Protein AF-A0AAI9CGS8-F1 (afdb_monomer_lite)

Secondary structure (DSSP, 8-state):
--STT--SSSTTSPP-TT-TT---SHHHHHHHHHTTPPPHHHHHHHHHS-HHHHHHHHHTT-HHHHHHHHHHHTT-HHHHHHHHHHHHTT-HHHHHHHHHHHHHTGGGGHHHHHHHHHHHHHHT-THHHHHHGGGSSSPPPHHHHHHHHHHHHHHHHHHHHHHHHHHSS-----PPPP---GGG---

Sequence (187 aa):
MLFPGVPQNRDAMEPKDDDPFDGRSREEQRWLDEHGYPNTAQWASYSSAPDALLEQAANNGDKLARTILDSRRLPDRAALDQMMSSAVDGNYFALQLLATHFASTGRAGNINAYAVSRVLEMRADPSAALGREIMFSAPLTIEERMQGEAEALRLNATFNQLYQGRTGNPFVPDYRPFPVDNSQGWQ

Radius of gyration: 17.05 Å; chains: 1; bounding box: 40×40×51 Å

Foldseek 3Di:
DLDPPQDLFCPVPDQDPPFPVRQNDPLLRVLCSQQQNGGPSCCVDLLPDDLVSLVVCVVVPNPNSLLNSLLVVPPDVVSVVVLLLVVLVRNLVSLVSQLLVLQVVAPRSLLVSLLSLVLSCVAEEVCSVVCSQVSHPDGDDPVSNVSSPVSNVVSNVVSQVSSCVVPVDGRDRDYRDDPDPCVVDPD

Structure (mmCIF, N/CA/C/O backbone):
data_AF-A0AAI9CGS8-F1
#
_entry.id   AF-A0AAI9CGS8-F1
#
loop_
_atom_site.group_PDB
_atom_site.id
_atom_site.type_symbol
_atom_site.label_atom_id
_atom_site.label_alt_id
_atom_site.label_comp_id
_atom_site.label_asym_id
_atom_site.label_entity_id
_atom_site.label_seq_id
_atom_site.pdbx_PDB_ins_code
_atom_site.Cartn_x
_atom_site.Cartn_y
_atom_site.Cartn_z
_atom_site.occupancy
_atom_site.B_iso_or_equiv
_atom_site.auth_seq_id
_atom_site.auth_comp_id
_atom_site.auth_asym_id
_atom_site.auth_atom_id
_atom_site.pdbx_PDB_model_num
ATOM 1 N N . MET A 1 1 ? 7.900 -11.801 -21.098 1.00 59.69 1 MET A N 1
ATOM 2 C CA . MET A 1 1 ? 7.962 -10.864 -19.954 1.00 59.69 1 MET A CA 1
ATOM 3 C C . MET A 1 1 ? 7.909 -9.450 -20.504 1.00 59.69 1 MET A C 1
ATOM 5 O O . MET A 1 1 ? 8.625 -9.189 -21.461 1.00 59.69 1 MET A O 1
ATOM 9 N N . LEU A 1 2 ? 7.045 -8.587 -19.963 1.00 78.75 2 LEU A N 1
ATOM 10 C CA . LEU A 1 2 ? 6.822 -7.223 -20.478 1.00 78.75 2 LEU A CA 1
ATOM 11 C C . LEU A 1 2 ? 7.773 -6.171 -19.883 1.00 78.75 2 LEU A C 1
ATOM 13 O O . LEU A 1 2 ? 7.925 -5.101 -20.458 1.00 78.75 2 LEU A O 1
ATOM 17 N N . PHE A 1 3 ? 8.483 -6.525 -18.811 1.00 87.56 3 PHE A N 1
ATOM 18 C CA . PHE A 1 3 ? 9.604 -5.774 -18.246 1.00 87.56 3 PHE A CA 1
ATOM 19 C C . PHE A 1 3 ? 10.873 -6.646 -18.292 1.00 87.56 3 PHE A C 1
ATOM 21 O O . PHE A 1 3 ? 11.202 -7.318 -17.313 1.00 87.56 3 PHE A O 1
ATOM 28 N N . PRO A 1 4 ? 11.549 -6.753 -19.453 1.00 83.75 4 PRO A N 1
ATOM 29 C CA . PRO A 1 4 ? 12.706 -7.631 -19.604 1.00 83.75 4 PRO A CA 1
ATOM 30 C C . PRO A 1 4 ? 13.879 -7.145 -18.745 1.00 83.75 4 PRO A C 1
ATOM 32 O O . PRO A 1 4 ? 14.220 -5.967 -18.757 1.00 83.75 4 PRO A O 1
ATOM 35 N N . GLY A 1 5 ? 14.505 -8.066 -18.009 1.00 83.88 5 GLY A N 1
ATOM 36 C CA . GLY A 1 5 ? 15.667 -7.763 -17.166 1.00 83.88 5 GLY A CA 1
ATOM 37 C C . GLY A 1 5 ? 15.344 -7.096 -15.826 1.00 83.88 5 GLY A C 1
ATOM 38 O O . GLY A 1 5 ? 16.268 -6.863 -15.054 1.00 83.88 5 GLY A O 1
ATOM 39 N N . VAL A 1 6 ? 14.068 -6.830 -15.518 1.00 88.81 6 VAL A N 1
ATOM 40 C CA . VAL A 1 6 ? 13.651 -6.348 -14.194 1.00 88.81 6 VAL A CA 1
ATOM 41 C C . VAL A 1 6 ? 13.458 -7.548 -13.255 1.00 88.81 6 VAL A C 1
ATOM 43 O O . VAL A 1 6 ? 12.600 -8.397 -13.532 1.00 88.81 6 VAL A O 1
ATOM 46 N N . PRO A 1 7 ? 14.230 -7.648 -12.154 1.00 89.44 7 PRO A N 1
ATOM 47 C CA . PRO A 1 7 ? 14.071 -8.718 -11.175 1.00 89.44 7 PRO A CA 1
ATOM 48 C C . PRO A 1 7 ? 12.663 -8.729 -10.581 1.00 89.44 7 PRO A C 1
ATOM 50 O O . PRO A 1 7 ? 12.112 -7.676 -10.259 1.00 89.44 7 PRO A O 1
ATOM 53 N N . GLN A 1 8 ? 12.090 -9.921 -10.428 1.00 88.44 8 GLN A N 1
ATOM 54 C CA . GLN A 1 8 ? 10.726 -10.090 -9.917 1.00 88.44 8 GLN A CA 1
ATOM 55 C C . GLN A 1 8 ? 10.647 -10.029 -8.386 1.00 88.44 8 GLN A C 1
ATOM 57 O O . GLN A 1 8 ? 9.582 -9.742 -7.851 1.00 88.44 8 GLN A O 1
ATOM 62 N N . ASN A 1 9 ? 11.762 -10.292 -7.705 1.00 88.12 9 ASN A N 1
ATOM 63 C CA . ASN A 1 9 ? 11.892 -10.331 -6.253 1.00 88.12 9 ASN A CA 1
ATOM 64 C C . ASN A 1 9 ? 13.332 -9.961 -5.845 1.00 88.12 9 ASN A C 1
ATOM 66 O O . ASN A 1 9 ? 14.168 -9.638 -6.700 1.00 88.12 9 ASN A O 1
ATOM 70 N N . ARG A 1 10 ? 13.611 -9.993 -4.542 1.00 88.50 10 ARG A N 1
ATOM 71 C CA . ARG A 1 10 ? 14.889 -9.613 -3.928 1.00 88.50 10 ARG A CA 1
ATOM 72 C C . ARG A 1 10 ? 15.815 -10.799 -3.637 1.00 88.50 10 ARG A C 1
ATOM 74 O O . ARG A 1 10 ? 16.885 -10.584 -3.077 1.00 88.50 10 ARG A O 1
ATOM 81 N N . ASP A 1 11 ? 15.486 -12.023 -4.063 1.00 85.06 11 ASP A N 1
ATOM 82 C CA . ASP A 1 11 ? 16.264 -13.241 -3.745 1.00 85.06 11 ASP A CA 1
ATOM 83 C C . ASP A 1 11 ? 17.761 -13.109 -4.090 1.00 85.06 11 ASP A C 1
ATOM 85 O O . ASP A 1 11 ? 18.631 -13.529 -3.329 1.00 85.06 11 ASP A O 1
ATOM 89 N N . ALA A 1 12 ? 18.075 -12.486 -5.230 1.00 80.75 12 ALA A N 1
ATOM 90 C CA . ALA A 1 12 ? 19.446 -12.270 -5.703 1.00 80.75 12 ALA A CA 1
ATOM 91 C C . ALA A 1 12 ? 20.031 -10.892 -5.324 1.00 80.75 12 ALA A C 1
ATOM 93 O O . ALA A 1 12 ? 21.097 -10.518 -5.815 1.00 80.75 12 ALA A O 1
ATOM 94 N N . MET A 1 13 ? 19.333 -10.111 -4.496 1.00 79.50 13 MET A N 1
ATOM 95 C CA . MET A 1 13 ? 19.765 -8.790 -4.038 1.00 79.50 13 MET A CA 1
ATOM 96 C C . MET A 1 13 ? 20.335 -8.902 -2.631 1.00 79.50 13 MET A C 1
ATOM 98 O O . MET A 1 13 ? 19.733 -9.536 -1.775 1.00 79.50 13 MET A O 1
ATOM 102 N N . GLU A 1 14 ? 21.485 -8.292 -2.363 1.00 77.12 14 GLU A N 1
ATOM 103 C CA . GLU A 1 14 ? 21.915 -8.127 -0.971 1.00 77.12 14 GLU A CA 1
ATOM 104 C C . GLU A 1 14 ? 20.998 -7.126 -0.250 1.00 77.12 14 GLU A C 1
ATOM 106 O O . GLU A 1 14 ? 20.536 -6.178 -0.894 1.00 77.12 14 GLU A O 1
ATOM 111 N N . PRO A 1 15 ? 20.728 -7.299 1.058 1.00 71.00 15 PRO A N 1
ATOM 112 C CA . PRO A 1 15 ? 20.155 -6.246 1.890 1.00 71.00 15 PRO A CA 1
ATOM 113 C C . PRO A 1 15 ? 21.006 -4.983 1.770 1.00 71.00 15 PRO A C 1
ATOM 115 O O . PRO A 1 15 ? 22.222 -5.021 1.970 1.00 71.00 15 PRO A O 1
ATOM 118 N N . LYS A 1 16 ? 20.383 -3.878 1.369 1.00 64.56 16 LYS A N 1
ATOM 119 C CA . LYS A 1 16 ? 21.057 -2.603 1.120 1.00 64.56 16 LYS A CA 1
ATOM 120 C C . LYS A 1 16 ? 20.204 -1.444 1.607 1.00 64.56 16 LYS A C 1
ATOM 122 O O . LYS A 1 16 ? 18.979 -1.524 1.619 1.00 64.56 16 LYS A O 1
ATOM 127 N N . ASP A 1 17 ? 20.885 -0.342 1.899 1.00 56.94 17 ASP A N 1
ATOM 128 C CA . ASP A 1 17 ? 20.279 0.928 2.302 1.00 56.94 17 ASP A CA 1
ATOM 129 C C . ASP A 1 17 ? 19.541 1.654 1.154 1.00 56.94 17 ASP A C 1
ATOM 131 O O . ASP A 1 17 ? 18.887 2.663 1.397 1.00 56.94 17 ASP A O 1
ATOM 135 N N . ASP A 1 18 ? 19.648 1.185 -0.099 1.00 63.62 18 ASP A N 1
ATOM 136 C CA . ASP A 1 18 ? 19.012 1.795 -1.281 1.00 63.62 18 ASP A CA 1
ATOM 137 C C . ASP A 1 18 ? 17.692 1.121 -1.708 1.00 63.62 18 ASP A C 1
ATOM 139 O O . ASP A 1 18 ? 17.153 1.422 -2.782 1.00 63.62 18 ASP A O 1
ATOM 143 N N . ASP A 1 19 ? 17.146 0.229 -0.873 1.00 69.62 19 ASP A N 1
ATOM 144 C CA . ASP A 1 19 ? 15.781 -0.269 -1.040 1.00 69.62 19 ASP A CA 1
ATOM 145 C C . ASP A 1 19 ? 14.776 0.832 -0.656 1.00 69.62 19 ASP A C 1
ATOM 147 O O . ASP A 1 19 ? 14.784 1.284 0.493 1.00 69.62 19 ASP A O 1
ATOM 151 N N . PRO A 1 20 ? 13.873 1.253 -1.563 1.00 74.25 20 PRO A N 1
ATOM 152 C CA . PRO A 1 20 ? 12.897 2.304 -1.279 1.00 74.25 20 PRO A CA 1
ATOM 153 C C . PRO A 1 20 ? 11.941 1.979 -0.121 1.00 74.25 20 PRO A C 1
ATOM 155 O O . PRO A 1 20 ? 11.260 2.884 0.361 1.00 74.25 20 PRO A O 1
ATOM 158 N N . PHE A 1 21 ? 11.876 0.718 0.319 1.00 84.81 21 PHE A N 1
ATOM 159 C CA . PHE A 1 21 ? 11.009 0.259 1.404 1.00 84.81 21 PHE A CA 1
ATOM 160 C C . PHE A 1 21 ? 11.787 -0.372 2.572 1.00 84.81 21 PHE A C 1
ATOM 162 O O . PHE A 1 21 ? 11.197 -1.084 3.388 1.00 84.81 21 PHE A O 1
ATOM 169 N N . ASP A 1 22 ? 13.090 -0.078 2.691 1.00 77.62 22 ASP A N 1
ATOM 170 C CA . ASP A 1 22 ? 13.939 -0.414 3.847 1.00 77.62 22 ASP A CA 1
ATOM 171 C C . ASP A 1 22 ? 14.108 -1.930 4.116 1.00 77.62 22 ASP A C 1
ATOM 173 O O . ASP A 1 22 ? 14.097 -2.365 5.263 1.00 77.62 22 ASP A O 1
ATOM 177 N N . GLY A 1 23 ? 14.265 -2.777 3.092 1.00 79.38 23 GLY A N 1
ATOM 178 C CA . GLY A 1 23 ? 14.514 -4.222 3.258 1.00 79.38 23 GLY A CA 1
ATOM 179 C C . GLY A 1 23 ? 15.884 -4.557 3.880 1.00 79.38 23 GLY A C 1
ATOM 180 O O . GLY A 1 23 ? 16.790 -5.003 3.174 1.00 79.38 23 GLY A O 1
ATOM 181 N N . ARG A 1 24 ? 16.039 -4.343 5.195 1.00 82.00 24 ARG A N 1
ATOM 182 C CA . ARG A 1 24 ? 17.320 -4.386 5.938 1.00 82.00 24 ARG A CA 1
ATOM 183 C C . ARG A 1 24 ? 17.774 -5.782 6.369 1.00 82.00 24 ARG A C 1
ATOM 185 O O . ARG A 1 24 ? 18.912 -5.952 6.803 1.00 82.00 24 ARG A O 1
ATOM 192 N N . SER A 1 25 ? 16.916 -6.785 6.230 1.00 86.88 25 SER A N 1
ATOM 193 C CA . SER A 1 25 ? 17.202 -8.197 6.502 1.00 86.88 25 SER A CA 1
ATOM 194 C C . SER A 1 25 ? 16.607 -9.082 5.405 1.00 86.88 25 SER A C 1
ATOM 196 O O . SER A 1 25 ? 15.739 -8.645 4.648 1.00 86.88 25 SER A O 1
ATOM 198 N N . ARG A 1 26 ? 17.062 -10.336 5.293 1.00 87.56 26 ARG A N 1
ATOM 199 C CA . ARG A 1 26 ? 16.524 -11.279 4.292 1.00 87.56 26 ARG A CA 1
ATOM 200 C C . ARG A 1 26 ? 15.056 -11.598 4.565 1.00 87.56 26 ARG A C 1
ATOM 202 O O . ARG A 1 26 ? 14.268 -11.726 3.633 1.00 87.56 26 ARG A O 1
ATOM 209 N N . GLU A 1 27 ? 14.695 -11.682 5.837 1.00 89.62 27 GLU A N 1
ATOM 210 C CA . GLU A 1 27 ? 13.331 -11.884 6.304 1.00 89.62 27 GLU A CA 1
ATOM 211 C C . GLU A 1 27 ? 12.435 -10.703 5.907 1.00 89.62 27 GLU A C 1
ATOM 213 O O . GLU A 1 27 ? 11.348 -10.918 5.376 1.00 89.62 27 GLU A O 1
ATOM 218 N N . GLU A 1 28 ? 12.904 -9.462 6.075 1.00 90.12 28 GLU A N 1
ATOM 219 C CA . GLU A 1 28 ? 12.165 -8.275 5.627 1.00 90.12 28 GLU A CA 1
ATOM 220 C C . GLU A 1 28 ? 12.019 -8.202 4.115 1.00 90.12 28 GLU A C 1
ATOM 222 O O . GLU A 1 28 ? 10.939 -7.893 3.625 1.00 90.12 28 GLU A O 1
ATOM 227 N N . GLN A 1 29 ? 13.082 -8.488 3.363 1.00 90.81 29 GLN A N 1
ATOM 228 C CA . GLN A 1 29 ? 13.020 -8.497 1.901 1.00 90.81 29 GLN A CA 1
ATOM 229 C C . GLN A 1 29 ? 11.978 -9.494 1.393 1.00 90.81 29 GLN A C 1
ATOM 231 O O . GLN A 1 29 ? 11.177 -9.158 0.522 1.00 90.81 29 GLN A O 1
ATOM 236 N N . ARG A 1 30 ? 11.952 -10.695 1.982 1.00 92.25 30 ARG A N 1
ATOM 237 C CA . ARG A 1 30 ? 10.961 -11.717 1.658 1.00 92.25 30 ARG A CA 1
ATOM 238 C C . ARG A 1 30 ? 9.545 -11.257 1.997 1.00 92.25 30 ARG A C 1
ATOM 240 O O . ARG A 1 30 ? 8.655 -11.400 1.166 1.00 92.25 30 ARG A O 1
ATOM 247 N N . TRP A 1 31 ? 9.353 -10.673 3.176 1.00 94.38 31 TRP A N 1
ATOM 248 C CA . TRP A 1 31 ? 8.066 -10.121 3.595 1.00 94.38 31 TRP A CA 1
ATOM 249 C C . TRP A 1 31 ? 7.582 -9.017 2.634 1.00 94.38 31 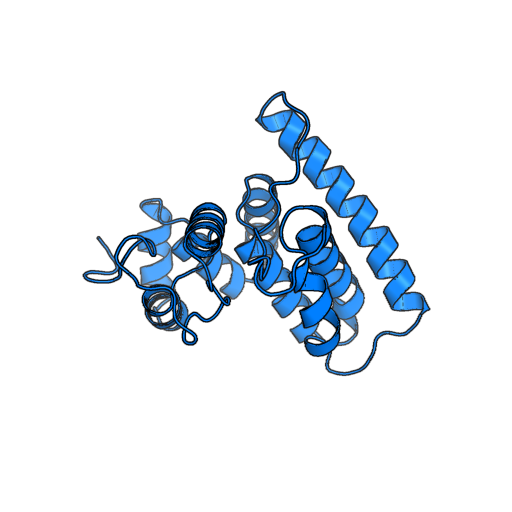TRP A C 1
ATOM 251 O O . TRP A 1 31 ? 6.433 -9.022 2.199 1.00 94.38 31 TRP A O 1
ATOM 261 N N . LEU A 1 32 ? 8.473 -8.105 2.225 1.00 94.44 32 LEU A N 1
ATOM 262 C CA . LEU A 1 32 ? 8.175 -7.049 1.249 1.00 94.44 32 LEU A CA 1
ATOM 263 C C . LEU A 1 32 ? 7.730 -7.636 -0.100 1.00 94.44 32 LEU A C 1
ATOM 265 O O . LEU A 1 32 ? 6.720 -7.199 -0.657 1.00 94.44 32 LEU A O 1
ATOM 269 N N . ASP A 1 33 ? 8.452 -8.640 -0.602 1.00 94.56 33 ASP A N 1
ATOM 270 C CA . ASP A 1 33 ? 8.118 -9.324 -1.854 1.00 94.56 33 ASP A CA 1
ATOM 271 C C . ASP A 1 33 ? 6.764 -10.058 -1.762 1.00 94.56 33 ASP A C 1
ATOM 273 O O . ASP A 1 33 ? 5.938 -9.955 -2.673 1.00 94.56 33 ASP A O 1
ATOM 277 N N . GLU A 1 34 ? 6.498 -10.758 -0.653 1.00 95.25 34 GLU A N 1
ATOM 278 C CA . GLU A 1 34 ? 5.240 -11.480 -0.400 1.00 95.25 34 GLU A CA 1
ATOM 279 C C . GLU A 1 34 ? 4.028 -10.532 -0.308 1.00 95.25 34 GLU A C 1
ATOM 281 O O . GLU A 1 34 ? 2.921 -10.897 -0.718 1.00 95.25 34 GLU A O 1
ATOM 286 N N . HIS A 1 35 ? 4.246 -9.287 0.128 1.00 96.50 35 HIS A N 1
ATOM 287 C CA . HIS A 1 35 ? 3.204 -8.271 0.302 1.00 96.50 35 HIS A CA 1
ATOM 288 C C . HIS A 1 35 ? 3.144 -7.195 -0.789 1.00 96.50 35 HIS A C 1
ATOM 290 O O . HIS A 1 35 ? 2.467 -6.171 -0.634 1.00 96.50 35 HIS A O 1
ATOM 296 N N . GLY A 1 36 ? 3.788 -7.456 -1.930 1.00 95.38 36 GLY A N 1
ATOM 297 C CA . GLY A 1 36 ? 3.616 -6.685 -3.163 1.00 95.38 36 GLY A CA 1
ATOM 298 C C . GLY A 1 36 ? 4.440 -5.401 -3.252 1.00 95.38 36 GLY A C 1
ATOM 299 O O . GLY A 1 36 ? 4.213 -4.608 -4.169 1.00 95.38 36 GLY A O 1
ATOM 300 N N . TYR A 1 37 ? 5.392 -5.185 -2.342 1.00 95.50 37 TYR A N 1
ATOM 301 C CA . TYR A 1 37 ? 6.274 -4.023 -2.384 1.00 95.50 37 TYR A CA 1
ATOM 302 C C . TYR A 1 37 ? 7.319 -4.183 -3.494 1.00 95.50 37 TYR A C 1
ATOM 304 O O . TYR A 1 37 ? 8.067 -5.165 -3.502 1.00 95.50 37 TYR A O 1
ATOM 312 N N . PRO A 1 38 ? 7.447 -3.214 -4.415 1.00 94.81 38 PRO A N 1
ATOM 313 C CA . PRO A 1 38 ? 8.422 -3.314 -5.488 1.00 94.81 38 PRO A CA 1
ATOM 314 C C . PRO A 1 38 ? 9.850 -3.203 -4.954 1.00 94.81 38 PRO A C 1
ATOM 316 O O . PRO A 1 38 ? 10.121 -2.410 -4.055 1.00 94.81 38 PRO A O 1
ATOM 319 N N . ASN A 1 39 ? 10.788 -3.947 -5.537 1.00 92.12 39 ASN A N 1
ATOM 320 C CA . ASN A 1 39 ? 12.220 -3.675 -5.374 1.00 92.12 39 ASN A CA 1
ATOM 321 C C . ASN A 1 39 ? 12.634 -2.394 -6.118 1.00 92.12 39 ASN A C 1
ATOM 323 O O . ASN A 1 39 ? 11.868 -1.850 -6.915 1.00 92.12 39 ASN A O 1
ATOM 327 N N . THR A 1 40 ? 13.857 -1.906 -5.898 1.00 89.38 40 THR A N 1
ATOM 328 C CA . THR A 1 40 ? 14.348 -0.647 -6.491 1.00 89.38 40 THR A CA 1
ATOM 329 C C . THR A 1 40 ? 14.219 -0.613 -8.020 1.00 89.38 40 THR A C 1
ATOM 331 O O . THR A 1 40 ? 13.777 0.388 -8.588 1.00 89.38 40 THR A O 1
ATOM 334 N N . ALA A 1 41 ? 14.546 -1.715 -8.705 1.00 90.44 41 ALA A N 1
ATOM 335 C CA . ALA A 1 41 ? 14.467 -1.799 -10.164 1.00 90.44 41 ALA A CA 1
ATOM 336 C C . ALA A 1 41 ? 13.015 -1.823 -10.666 1.00 90.44 41 ALA A C 1
ATOM 338 O O . ALA A 1 41 ? 12.688 -1.159 -11.655 1.00 90.44 41 ALA A O 1
ATOM 339 N N . GLN A 1 42 ? 12.138 -2.555 -9.975 1.00 94.00 42 GLN A N 1
ATOM 340 C CA . GLN A 1 42 ? 10.701 -2.564 -10.234 1.00 94.00 42 GLN A CA 1
ATOM 341 C C . GLN A 1 42 ? 10.098 -1.178 -10.021 1.00 94.00 42 GLN A C 1
ATOM 343 O O . GLN A 1 42 ? 9.416 -0.674 -10.907 1.00 94.00 42 GLN A O 1
ATOM 348 N N . TRP A 1 43 ? 10.397 -0.525 -8.898 1.00 93.44 43 TRP A N 1
ATOM 349 C CA . TRP A 1 43 ? 9.887 0.807 -8.594 1.00 93.44 43 TRP A CA 1
ATOM 350 C C . TRP A 1 43 ? 10.289 1.815 -9.672 1.00 93.44 43 TRP A C 1
ATOM 352 O O . TRP A 1 43 ? 9.428 2.490 -10.230 1.00 93.44 43 TRP A O 1
ATOM 362 N N . ALA A 1 44 ? 11.569 1.859 -10.052 1.00 91.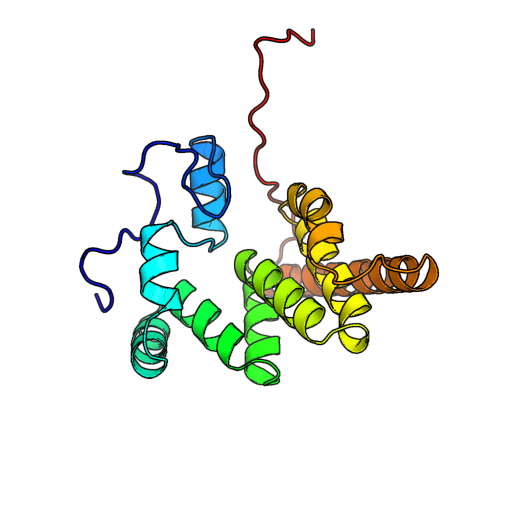62 44 ALA A N 1
ATOM 363 C CA . ALA A 1 44 ? 12.043 2.756 -11.106 1.00 91.62 44 ALA A CA 1
ATOM 364 C C . ALA A 1 44 ? 11.377 2.477 -12.469 1.00 91.62 44 ALA A C 1
ATOM 366 O O . ALA A 1 44 ? 10.946 3.403 -13.165 1.00 91.62 44 ALA A O 1
ATOM 367 N N . SER A 1 45 ? 11.265 1.200 -12.845 1.00 94.19 45 SER A N 1
ATOM 368 C CA . SER A 1 45 ? 10.759 0.800 -14.164 1.00 94.19 45 SER A CA 1
ATOM 369 C C . SER A 1 45 ? 9.246 0.973 -14.281 1.00 94.19 45 SER A C 1
ATOM 371 O O . SER A 1 45 ? 8.756 1.518 -15.266 1.00 94.19 45 SER A O 1
ATOM 373 N N . TYR A 1 46 ? 8.489 0.534 -13.277 1.00 95.88 46 TYR A N 1
ATOM 374 C CA . TYR A 1 46 ? 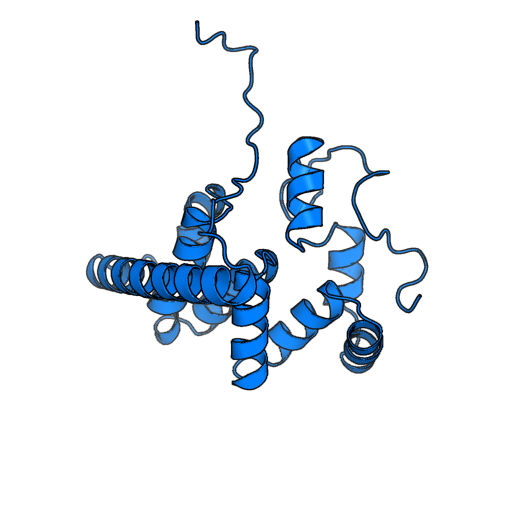7.031 0.524 -13.332 1.00 95.88 46 TYR A CA 1
ATOM 375 C C . TYR A 1 46 ? 6.462 1.925 -13.087 1.00 95.88 46 TYR A C 1
ATOM 377 O O . TYR A 1 46 ? 5.520 2.326 -13.770 1.00 95.88 46 TYR A O 1
ATOM 385 N N . SER A 1 47 ? 7.065 2.714 -12.190 1.00 92.62 47 SER A N 1
ATOM 386 C CA . SER A 1 47 ? 6.607 4.082 -11.909 1.00 92.62 47 SER A CA 1
ATOM 387 C C . SER A 1 47 ? 6.785 5.037 -13.086 1.00 92.62 47 SER A C 1
ATOM 389 O O . SER A 1 47 ? 6.053 6.020 -13.167 1.00 92.62 47 SER A O 1
ATOM 391 N N . SER A 1 48 ? 7.687 4.736 -14.026 1.00 94.00 48 SER A N 1
ATOM 392 C CA . SER A 1 48 ? 7.898 5.515 -15.256 1.00 94.00 48 SER A CA 1
ATOM 393 C C . SER A 1 48 ? 7.264 4.892 -16.509 1.00 94.00 48 SER A C 1
ATOM 395 O O . SER A 1 48 ? 7.192 5.546 -17.550 1.00 94.00 48 SER A O 1
ATOM 397 N N . ALA A 1 49 ? 6.766 3.654 -16.426 1.00 96.56 49 ALA A N 1
ATOM 398 C CA . ALA A 1 49 ? 6.164 2.953 -17.556 1.00 96.56 49 ALA A CA 1
ATOM 399 C C . ALA A 1 49 ? 4.870 3.634 -18.045 1.00 96.56 49 ALA A C 1
ATOM 401 O O . ALA A 1 49 ? 4.102 4.125 -17.215 1.00 96.56 49 ALA A O 1
ATOM 402 N N . PRO A 1 50 ? 4.560 3.613 -19.357 1.00 97.25 50 PRO A N 1
ATOM 403 C CA . PRO A 1 50 ? 3.257 4.038 -19.872 1.00 97.25 50 PRO A CA 1
ATOM 404 C C . PRO A 1 50 ? 2.110 3.147 -19.373 1.00 97.25 50 PRO A C 1
ATOM 406 O O . PRO A 1 50 ? 2.276 1.932 -19.255 1.00 97.25 50 PRO A O 1
ATOM 409 N N . ASP A 1 51 ? 0.920 3.721 -19.180 1.00 98.00 51 ASP A N 1
ATOM 410 C CA . ASP A 1 51 ? -0.261 2.986 -18.694 1.00 98.00 51 ASP A CA 1
ATOM 411 C C . ASP A 1 51 ? -0.623 1.780 -19.569 1.00 98.00 51 ASP A C 1
ATOM 413 O O . ASP A 1 51 ? -0.958 0.726 -19.041 1.00 98.00 51 ASP A O 1
ATOM 417 N N . ALA A 1 52 ? -0.485 1.889 -20.896 1.00 97.31 52 ALA A N 1
ATOM 418 C CA . ALA A 1 52 ? -0.749 0.778 -21.814 1.00 97.31 52 ALA A CA 1
ATOM 419 C C . ALA A 1 52 ? 0.176 -0.431 -21.565 1.00 97.31 52 ALA A C 1
ATOM 421 O O . ALA A 1 52 ? -0.255 -1.578 -21.683 1.00 97.31 52 ALA A O 1
ATOM 422 N N . LEU A 1 53 ? 1.438 -0.186 -21.189 1.00 97.31 53 LEU A N 1
ATOM 423 C CA . LEU A 1 53 ? 2.385 -1.252 -20.859 1.00 97.31 53 LEU A CA 1
ATOM 424 C C . LEU A 1 53 ? 2.034 -1.898 -19.513 1.00 97.31 53 LEU A C 1
ATOM 426 O O . LEU A 1 53 ? 2.039 -3.125 -19.404 1.00 97.31 53 LEU A O 1
ATOM 430 N N . LEU A 1 54 ? 1.683 -1.083 -18.511 1.00 97.81 54 LEU A N 1
ATOM 431 C CA . LEU A 1 54 ? 1.210 -1.578 -17.216 1.00 97.81 54 LEU A CA 1
ATOM 432 C C . LEU A 1 54 ? -0.072 -2.398 -17.369 1.00 97.81 54 LEU A C 1
ATOM 434 O O . LEU A 1 54 ? -0.191 -3.462 -16.773 1.00 97.81 54 LEU A O 1
ATOM 438 N N . GLU A 1 55 ? -1.006 -1.955 -18.206 1.00 97.81 55 GLU A N 1
ATOM 439 C CA . GLU A 1 55 ? -2.248 -2.671 -18.481 1.00 97.81 55 GLU A CA 1
ATOM 440 C C . GLU A 1 55 ? -1.987 -4.017 -19.158 1.00 97.81 55 GLU A C 1
ATOM 442 O O . GLU A 1 55 ? -2.534 -5.036 -18.735 1.00 97.81 55 GLU A O 1
ATOM 447 N N . GLN A 1 56 ? -1.094 -4.059 -20.150 1.00 97.31 56 GLN A N 1
ATOM 448 C CA . GLN A 1 56 ? -0.703 -5.311 -20.789 1.00 97.31 56 GLN A CA 1
ATOM 449 C C . GLN A 1 56 ? -0.036 -6.277 -19.794 1.00 97.31 56 GLN A C 1
ATOM 451 O O . GLN A 1 56 ? -0.313 -7.477 -19.823 1.00 97.31 56 GLN A O 1
ATOM 456 N N . ALA A 1 57 ? 0.826 -5.779 -18.903 1.00 96.38 57 ALA A N 1
ATOM 457 C CA . ALA A 1 57 ? 1.465 -6.590 -17.865 1.00 96.38 57 ALA A CA 1
ATOM 458 C C . ALA A 1 57 ? 0.443 -7.108 -16.849 1.00 96.38 57 ALA A C 1
ATOM 460 O O . ALA A 1 57 ? 0.388 -8.308 -16.574 1.00 96.38 57 ALA A O 1
ATOM 461 N N . ALA A 1 58 ? -0.437 -6.230 -16.380 1.00 96.81 58 ALA A N 1
ATOM 462 C CA . ALA A 1 58 ? -1.489 -6.555 -15.435 1.00 96.81 58 ALA A CA 1
ATOM 463 C C . ALA A 1 58 ? -2.481 -7.590 -15.990 1.00 96.81 58 ALA A C 1
ATOM 465 O O . ALA A 1 58 ? -2.913 -8.484 -15.266 1.00 96.81 58 ALA A O 1
ATOM 466 N N . ASN A 1 59 ? -2.818 -7.516 -17.281 1.00 96.19 59 ASN A N 1
ATOM 467 C CA . ASN A 1 59 ? -3.674 -8.501 -17.952 1.00 96.19 59 ASN A CA 1
ATOM 468 C C . ASN A 1 59 ? -2.995 -9.874 -18.114 1.00 96.19 59 ASN A C 1
ATOM 470 O O . ASN A 1 59 ? -3.685 -10.877 -18.266 1.00 96.19 59 ASN A O 1
ATOM 474 N N . ASN A 1 60 ? -1.662 -9.934 -18.030 1.00 94.75 60 ASN A N 1
ATOM 475 C CA . ASN A 1 60 ? -0.884 -11.177 -18.002 1.00 94.75 60 ASN A CA 1
ATOM 476 C C . ASN A 1 60 ? -0.589 -11.678 -16.573 1.00 94.75 60 ASN A C 1
ATOM 478 O O . ASN A 1 60 ? 0.218 -12.590 -16.401 1.00 94.75 60 ASN A O 1
ATOM 482 N N . GLY A 1 61 ? -1.230 -11.100 -15.551 1.00 93.75 61 GLY A N 1
ATOM 483 C CA . GLY A 1 61 ? -1.116 -11.541 -14.159 1.00 93.75 61 GLY A CA 1
ATOM 484 C C . GLY A 1 61 ? -0.054 -10.820 -13.324 1.00 93.75 61 GLY A C 1
ATOM 485 O O . GLY A 1 61 ? 0.158 -11.203 -12.174 1.00 93.75 61 GLY A O 1
ATOM 486 N N . ASP A 1 62 ? 0.590 -9.773 -13.848 1.00 95.44 62 ASP A N 1
ATOM 487 C CA . ASP A 1 62 ? 1.517 -8.949 -13.065 1.00 95.44 62 ASP A CA 1
ATOM 488 C C . ASP A 1 62 ? 0.746 -8.082 -12.049 1.00 95.44 62 ASP A C 1
ATOM 490 O O . ASP A 1 62 ? 0.134 -7.060 -12.383 1.00 95.44 62 ASP A O 1
ATOM 494 N N . LYS A 1 63 ? 0.757 -8.516 -10.784 1.00 95.25 63 LYS A N 1
ATOM 495 C CA . LYS A 1 63 ? 0.043 -7.852 -9.683 1.00 95.25 63 LYS A CA 1
ATOM 496 C C . LYS A 1 63 ? 0.616 -6.472 -9.352 1.00 95.25 63 LYS A C 1
ATOM 498 O O . LYS A 1 63 ? -0.147 -5.578 -8.979 1.00 95.25 63 LYS A O 1
ATOM 503 N N . LEU A 1 64 ? 1.926 -6.276 -9.501 1.00 96.50 64 LEU A N 1
ATOM 504 C CA . LEU A 1 64 ? 2.554 -4.981 -9.251 1.00 96.50 64 LEU A CA 1
ATOM 505 C C . LEU A 1 64 ? 2.135 -3.975 -10.328 1.00 96.50 64 LEU A C 1
ATOM 507 O O . LEU A 1 64 ? 1.728 -2.860 -10.001 1.00 96.50 64 LEU A O 1
ATOM 511 N N . ALA A 1 65 ? 2.151 -4.389 -11.600 1.00 97.38 65 ALA A N 1
ATOM 512 C CA . ALA A 1 65 ? 1.663 -3.558 -12.698 1.00 97.38 65 ALA A CA 1
ATOM 513 C C . ALA A 1 65 ? 0.196 -3.159 -12.497 1.00 97.38 65 ALA A C 1
ATOM 515 O O . ALA A 1 65 ? -0.144 -1.990 -12.677 1.00 97.38 65 ALA A O 1
ATOM 516 N N . ARG A 1 66 ? -0.655 -4.105 -12.061 1.00 97.88 66 ARG A N 1
ATOM 517 C CA . ARG A 1 66 ? -2.052 -3.819 -11.699 1.00 97.88 66 ARG A CA 1
ATOM 518 C C . ARG A 1 66 ? -2.135 -2.760 -10.601 1.00 97.88 66 ARG A C 1
ATOM 520 O O . ARG A 1 66 ? -2.841 -1.777 -10.773 1.00 97.88 66 ARG A O 1
ATOM 527 N N . THR A 1 67 ? -1.379 -2.931 -9.519 1.00 98.31 67 THR A N 1
ATOM 528 C CA . THR A 1 67 ? -1.407 -2.034 -8.351 1.00 98.31 67 THR A CA 1
ATOM 529 C C . THR A 1 67 ? -0.990 -0.606 -8.710 1.00 98.31 67 THR A C 1
ATOM 531 O O . THR A 1 67 ? -1.659 0.351 -8.324 1.00 98.31 67 THR A O 1
ATOM 534 N N . ILE A 1 68 ? 0.083 -0.448 -9.492 1.00 97.94 68 ILE A N 1
ATOM 535 C CA . ILE A 1 68 ? 0.559 0.870 -9.934 1.00 97.94 68 ILE A CA 1
ATOM 536 C C . ILE A 1 68 ? -0.442 1.505 -10.904 1.00 97.94 68 ILE A C 1
ATOM 538 O O . ILE A 1 68 ? -0.764 2.685 -10.755 1.00 97.94 68 ILE A O 1
ATOM 542 N N . LEU A 1 69 ? -0.985 0.737 -11.853 1.00 98.19 69 LEU A N 1
ATOM 543 C CA . LEU A 1 69 ? -2.005 1.223 -12.783 1.00 98.19 69 LEU A CA 1
ATOM 544 C C . LEU A 1 69 ? -3.266 1.697 -12.049 1.00 98.19 69 LEU A C 1
ATOM 546 O O . LEU A 1 69 ? -3.760 2.786 -12.330 1.00 98.19 69 LEU A O 1
ATOM 550 N N . ASP A 1 70 ? -3.761 0.914 -11.091 1.00 98.50 70 ASP A N 1
ATOM 551 C CA . ASP A 1 70 ? -4.945 1.272 -10.310 1.00 98.50 70 ASP A CA 1
ATOM 552 C C . ASP A 1 70 ? -4.675 2.521 -9.453 1.00 98.50 70 ASP A C 1
ATOM 554 O O . ASP A 1 70 ? -5.505 3.428 -9.429 1.00 98.50 70 ASP A O 1
ATOM 558 N N . SER A 1 71 ? -3.477 2.667 -8.868 1.00 98.31 71 SER A N 1
ATOM 559 C CA . SER A 1 71 ? -3.123 3.889 -8.127 1.00 98.31 71 SER A CA 1
ATOM 560 C C . SER A 1 71 ? -3.132 5.154 -8.994 1.00 98.31 71 SER A C 1
ATOM 562 O O . SER A 1 71 ? -3.516 6.223 -8.520 1.00 98.31 71 SER A O 1
ATOM 564 N N . ARG A 1 72 ? -2.765 5.042 -10.280 1.00 97.38 72 ARG A N 1
ATOM 565 C CA . ARG A 1 72 ? -2.792 6.162 -11.239 1.00 97.38 72 ARG A CA 1
ATOM 566 C C . ARG A 1 72 ? -4.208 6.525 -11.674 1.00 97.38 72 ARG A C 1
ATOM 568 O O . ARG A 1 72 ? -4.444 7.653 -12.092 1.00 97.38 72 ARG A O 1
ATOM 575 N N . ARG A 1 73 ? -5.139 5.573 -11.585 1.00 98.06 73 ARG A N 1
ATOM 576 C CA . ARG A 1 73 ? -6.552 5.756 -11.938 1.00 98.06 73 ARG A CA 1
ATOM 577 C C . ARG A 1 73 ? -7.369 6.384 -10.808 1.00 98.06 73 ARG A C 1
ATOM 579 O O . ARG A 1 73 ? -8.505 6.787 -11.047 1.00 98.06 73 ARG A O 1
ATOM 586 N N . LEU A 1 74 ? -6.824 6.499 -9.596 1.00 97.69 74 LEU A N 1
ATOM 587 C CA . LEU A 1 74 ? -7.518 7.147 -8.482 1.00 97.69 74 LEU A CA 1
ATOM 588 C C . LEU A 1 74 ? -7.902 8.603 -8.833 1.00 97.69 74 LEU A C 1
ATOM 590 O O . LEU A 1 74 ? -7.099 9.319 -9.437 1.00 97.69 74 LEU A O 1
ATOM 594 N N . PRO A 1 75 ? -9.114 9.067 -8.460 1.00 96.50 75 PRO A N 1
ATOM 595 C CA . PRO A 1 75 ? -10.050 8.457 -7.508 1.00 96.50 75 PRO A CA 1
ATOM 596 C C . PRO A 1 75 ? -11.134 7.569 -8.155 1.00 96.50 75 PRO A C 1
ATOM 598 O O . PRO A 1 75 ? -12.235 7.468 -7.612 1.00 96.50 75 PRO A O 1
ATOM 601 N N . ASP A 1 76 ? -10.873 6.950 -9.313 1.00 98.00 76 ASP A N 1
ATOM 602 C CA . ASP A 1 76 ? -11.814 5.999 -9.913 1.00 98.00 76 ASP A CA 1
ATOM 603 C C . ASP A 1 76 ? -12.251 4.923 -8.904 1.00 98.00 76 ASP A C 1
ATOM 605 O O . ASP A 1 76 ? -11.434 4.308 -8.211 1.00 98.00 76 ASP A O 1
ATOM 609 N N . ARG A 1 77 ? -13.567 4.699 -8.818 1.00 96.81 77 ARG A N 1
ATOM 610 C CA . ARG A 1 77 ? -14.147 3.814 -7.805 1.00 96.81 77 ARG A CA 1
ATOM 611 C C . ARG A 1 77 ? -13.746 2.359 -8.019 1.00 96.81 77 ARG A C 1
ATOM 613 O O . ARG A 1 77 ? -13.489 1.667 -7.041 1.00 96.81 77 ARG A O 1
ATOM 620 N N . ALA A 1 78 ? -13.680 1.900 -9.269 1.00 97.88 78 ALA A N 1
ATOM 621 C CA . ALA A 1 78 ? -13.298 0.522 -9.548 1.00 97.88 78 ALA A CA 1
ATOM 622 C C . ALA A 1 78 ? -11.825 0.283 -9.188 1.00 97.88 78 ALA A C 1
ATOM 624 O O . ALA A 1 78 ? -11.509 -0.745 -8.593 1.00 97.88 78 ALA A O 1
ATOM 625 N N . ALA A 1 79 ? -10.945 1.249 -9.467 1.00 98.25 79 ALA A N 1
ATOM 626 C CA . ALA A 1 79 ? -9.548 1.198 -9.038 1.00 98.25 79 ALA A CA 1
ATOM 627 C C . ALA A 1 79 ? -9.409 1.167 -7.504 1.00 98.25 79 ALA A C 1
ATOM 629 O O . ALA A 1 79 ? -8.689 0.324 -6.968 1.00 98.25 79 ALA A O 1
ATOM 630 N N . LEU A 1 80 ? -10.144 2.025 -6.788 1.00 98.12 80 LEU A N 1
ATOM 631 C CA . LEU A 1 80 ? -10.170 2.030 -5.321 1.00 98.12 80 LEU A CA 1
ATOM 632 C C . LEU A 1 80 ? -10.632 0.679 -4.750 1.00 98.12 80 LEU A C 1
ATOM 634 O O . LEU A 1 80 ? -9.958 0.113 -3.886 1.00 98.12 80 LEU A O 1
ATOM 638 N N . ASP A 1 81 ? -11.755 0.152 -5.246 1.00 97.88 81 ASP A N 1
ATOM 639 C CA . ASP A 1 81 ? -12.323 -1.125 -4.803 1.00 97.88 81 ASP A CA 1
ATOM 640 C C . ASP A 1 81 ? -11.348 -2.287 -5.079 1.00 97.88 81 ASP A C 1
ATOM 642 O O . ASP A 1 81 ? -11.158 -3.161 -4.229 1.00 97.88 81 ASP A O 1
ATOM 646 N N . GLN A 1 82 ? -10.665 -2.269 -6.228 1.00 97.56 82 GLN A N 1
ATOM 647 C CA . GLN A 1 82 ? -9.663 -3.269 -6.597 1.00 97.56 82 GLN A CA 1
ATOM 648 C C . GLN A 1 82 ? -8.434 -3.220 -5.677 1.00 97.56 82 GLN A C 1
ATOM 650 O O . GLN A 1 82 ? -7.989 -4.267 -5.196 1.00 97.56 82 GLN A O 1
ATOM 655 N N . MET A 1 83 ? -7.907 -2.027 -5.383 1.00 98.44 83 MET A N 1
ATOM 656 C CA . MET A 1 83 ? -6.771 -1.857 -4.472 1.00 98.44 83 MET A CA 1
ATOM 657 C C . MET A 1 83 ? -7.117 -2.333 -3.057 1.00 98.44 83 MET A C 1
ATOM 659 O O . MET A 1 83 ? -6.376 -3.143 -2.495 1.00 98.44 83 MET A O 1
ATOM 663 N N . MET A 1 84 ? -8.274 -1.926 -2.518 1.00 97.88 84 MET A N 1
ATOM 664 C CA . MET A 1 84 ? -8.771 -2.394 -1.215 1.00 97.88 84 MET A CA 1
ATOM 665 C C . MET A 1 84 ? -8.966 -3.914 -1.197 1.00 97.88 84 MET A C 1
ATOM 667 O O . MET A 1 84 ? -8.544 -4.585 -0.258 1.00 97.88 84 MET A O 1
ATOM 671 N N . SER A 1 85 ? -9.550 -4.482 -2.257 1.00 97.62 85 SER A N 1
ATOM 672 C CA . SER A 1 85 ? -9.722 -5.929 -2.392 1.00 97.62 85 SER A CA 1
ATOM 673 C C . SER A 1 85 ? -8.385 -6.672 -2.414 1.00 97.62 85 SER A C 1
ATOM 675 O O . SER A 1 85 ? -8.275 -7.717 -1.780 1.00 97.62 85 SER A O 1
ATOM 677 N N . SER A 1 86 ? -7.371 -6.143 -3.103 1.00 97.25 86 SER A N 1
ATOM 678 C CA . SER A 1 86 ? -6.036 -6.752 -3.133 1.00 97.25 86 SER A CA 1
ATOM 679 C C . SER A 1 86 ? -5.328 -6.670 -1.778 1.00 97.25 86 SER A C 1
ATOM 681 O O . SER A 1 86 ? -4.613 -7.594 -1.398 1.00 97.25 86 SER A O 1
ATOM 683 N N . ALA A 1 87 ? -5.567 -5.600 -1.016 1.00 97.38 87 ALA A N 1
ATOM 684 C CA . ALA A 1 87 ? -5.026 -5.435 0.326 1.00 97.38 87 ALA A CA 1
ATOM 685 C C . ALA A 1 87 ? -5.633 -6.420 1.336 1.00 97.38 87 ALA A C 1
ATOM 687 O O . ALA A 1 87 ? -4.932 -6.880 2.237 1.00 97.38 87 ALA A O 1
ATOM 688 N N . VAL A 1 88 ? -6.908 -6.795 1.167 1.00 97.44 88 VAL A N 1
ATOM 689 C CA . VAL A 1 88 ? -7.511 -7.912 1.918 1.00 97.44 88 VAL A CA 1
ATOM 690 C C . VAL A 1 88 ? -6.729 -9.206 1.680 1.00 97.44 88 VAL A C 1
ATOM 692 O O . VAL A 1 88 ? -6.520 -9.959 2.627 1.00 97.44 88 VAL A O 1
ATOM 695 N N . ASP A 1 89 ? -6.242 -9.428 0.457 1.00 94.69 89 ASP A N 1
ATOM 696 C CA . ASP A 1 89 ? -5.464 -10.615 0.073 1.00 94.69 89 ASP A CA 1
ATOM 697 C C . ASP A 1 89 ? -3.955 -10.491 0.377 1.00 94.69 89 ASP A C 1
ATOM 699 O O . ASP A 1 89 ? -3.178 -11.358 -0.020 1.00 94.69 89 ASP A O 1
ATOM 703 N N . GLY A 1 90 ? -3.527 -9.431 1.074 1.00 95.62 90 GLY A N 1
ATOM 704 C CA . GLY A 1 90 ? -2.143 -9.252 1.527 1.00 95.62 90 GLY A CA 1
ATOM 705 C C . GLY A 1 90 ? -1.269 -8.338 0.665 1.00 95.62 90 GLY A C 1
ATOM 706 O O . GLY A 1 90 ? -0.078 -8.236 0.937 1.00 95.62 90 GLY A O 1
ATOM 707 N N . ASN A 1 91 ? -1.812 -7.649 -0.346 1.00 97.25 91 ASN A N 1
ATOM 708 C CA . ASN A 1 91 ? -1.076 -6.616 -1.089 1.00 97.25 91 ASN A CA 1
ATOM 709 C C . ASN A 1 91 ? -1.036 -5.300 -0.296 1.00 97.25 91 ASN A C 1
ATOM 711 O O . ASN A 1 91 ? -1.832 -4.384 -0.521 1.00 97.25 91 ASN A O 1
ATOM 715 N N . TYR A 1 92 ? -0.134 -5.212 0.673 1.00 97.06 92 TYR A N 1
ATOM 716 C CA . TYR A 1 92 ? -0.047 -4.071 1.585 1.00 97.06 92 TYR A CA 1
ATOM 717 C C . TYR A 1 92 ? 0.586 -2.832 0.956 1.00 97.06 92 TYR A C 1
ATOM 719 O O . TYR A 1 92 ? 0.269 -1.710 1.363 1.00 97.06 92 TYR A O 1
ATOM 727 N N . PHE A 1 93 ? 1.347 -3.006 -0.125 1.00 97.19 93 PHE A N 1
ATOM 728 C CA . PHE A 1 93 ? 1.789 -1.892 -0.956 1.00 97.19 93 PHE A CA 1
ATOM 729 C C . PHE A 1 93 ? 0.610 -1.069 -1.515 1.00 97.19 93 PHE A C 1
ATOM 731 O O . PHE A 1 93 ? 0.677 0.160 -1.580 1.00 97.19 93 PHE A O 1
ATOM 738 N N . ALA A 1 94 ? -0.528 -1.708 -1.820 1.00 98.25 94 ALA A N 1
ATOM 739 C CA . ALA A 1 94 ? -1.741 -0.994 -2.223 1.00 98.25 94 ALA A CA 1
ATOM 740 C C . ALA A 1 94 ? -2.280 -0.066 -1.116 1.00 98.25 94 ALA A C 1
ATOM 742 O O . ALA A 1 94 ? -2.712 1.048 -1.417 1.00 98.25 94 ALA A O 1
ATOM 743 N N . LEU A 1 95 ? -2.222 -0.474 0.161 1.00 97.88 95 LEU A N 1
ATOM 744 C CA . LEU A 1 95 ? -2.616 0.389 1.286 1.00 97.88 95 LEU A CA 1
ATOM 745 C C . LEU A 1 95 ? -1.674 1.580 1.434 1.00 97.88 95 LEU A C 1
ATOM 747 O O . LEU A 1 95 ? -2.139 2.692 1.678 1.00 97.88 95 LEU A O 1
ATOM 751 N N . GLN A 1 96 ? -0.368 1.373 1.250 1.00 96.25 96 GLN A N 1
ATOM 752 C CA . GLN A 1 96 ? 0.598 2.468 1.288 1.00 96.25 96 GLN A CA 1
ATOM 753 C C . GLN A 1 96 ? 0.282 3.520 0.214 1.00 96.25 96 GLN A C 1
ATOM 755 O O . GLN A 1 96 ? 0.165 4.703 0.533 1.00 96.25 96 GLN A O 1
ATOM 760 N N . LEU A 1 97 ? 0.060 3.095 -1.036 1.00 97.19 97 LEU A N 1
ATOM 761 C CA . LEU A 1 97 ? -0.294 4.001 -2.133 1.00 97.19 97 LEU A CA 1
ATOM 762 C C . LEU A 1 97 ? -1.635 4.712 -1.902 1.00 97.19 97 LEU A C 1
ATOM 764 O O . LEU A 1 97 ? -1.745 5.906 -2.176 1.00 97.19 97 LEU A O 1
ATOM 768 N N . LEU A 1 98 ? -2.640 4.015 -1.362 1.00 98.19 98 LEU A N 1
ATOM 769 C CA . LEU A 1 98 ? -3.929 4.615 -1.007 1.00 98.19 98 LEU A CA 1
ATOM 770 C C . LEU A 1 98 ? -3.787 5.680 0.085 1.00 98.19 98 LEU A C 1
ATOM 772 O O . LEU A 1 98 ? -4.367 6.759 -0.039 1.00 98.19 98 LEU A O 1
ATOM 776 N N . ALA A 1 99 ? -3.000 5.414 1.131 1.00 97.44 99 ALA A N 1
ATOM 777 C CA . ALA A 1 99 ? -2.741 6.391 2.184 1.00 97.44 99 ALA A CA 1
ATOM 778 C C . ALA A 1 99 ? -2.064 7.650 1.618 1.00 97.44 99 ALA A C 1
ATOM 780 O O . ALA A 1 99 ? -2.521 8.764 1.881 1.00 97.44 99 ALA A O 1
ATOM 781 N N . THR A 1 100 ? -1.040 7.482 0.772 1.00 95.31 100 THR A N 1
ATOM 782 C CA . THR A 1 100 ? -0.370 8.596 0.083 1.00 95.31 100 THR A CA 1
ATOM 783 C C . THR A 1 100 ? -1.324 9.365 -0.831 1.00 95.31 100 THR A C 1
ATOM 785 O O . THR A 1 100 ? -1.333 10.597 -0.802 1.00 95.31 100 THR A O 1
ATOM 788 N N . HIS A 1 101 ? -2.161 8.670 -1.607 1.00 96.94 101 HIS A N 1
ATOM 789 C CA . HIS A 1 101 ? -3.167 9.308 -2.453 1.00 96.94 101 HIS A CA 1
ATOM 790 C C . HIS A 1 101 ? -4.117 10.172 -1.622 1.00 96.94 101 HIS A C 1
ATOM 792 O O . HIS A 1 101 ? -4.250 11.363 -1.898 1.00 96.94 101 HIS A O 1
ATOM 798 N N . PHE A 1 102 ? -4.731 9.620 -0.573 1.00 97.69 102 PHE A N 1
ATOM 799 C CA . PHE A 1 102 ? -5.640 10.391 0.271 1.00 97.69 102 PHE A CA 1
ATOM 800 C C . PHE A 1 102 ? -4.942 11.597 0.910 1.00 97.69 102 PHE A C 1
ATOM 802 O O . PHE A 1 102 ? -5.502 12.692 0.885 1.00 97.69 102 PHE A O 1
ATOM 809 N N . ALA A 1 103 ? -3.703 11.449 1.386 1.00 95.94 103 ALA A N 1
ATOM 810 C CA . ALA A 1 103 ? -2.939 12.558 1.955 1.00 95.94 103 ALA A CA 1
ATOM 811 C C . ALA A 1 103 ? -2.688 13.672 0.918 1.00 95.94 103 ALA A C 1
ATOM 813 O O . ALA A 1 103 ? -2.788 14.858 1.235 1.00 95.94 103 ALA A O 1
ATOM 814 N N . SER A 1 104 ? -2.445 13.304 -0.347 1.00 95.06 104 SER A N 1
ATOM 815 C CA . SER A 1 104 ? -2.243 14.256 -1.450 1.00 95.06 104 SER A CA 1
ATOM 816 C C . SER A 1 104 ? -3.486 15.078 -1.809 1.00 95.06 104 SER A C 1
ATOM 818 O O . SER A 1 104 ? -3.359 16.165 -2.369 1.00 95.06 104 SER A O 1
ATOM 820 N N . THR A 1 105 ? -4.686 14.618 -1.433 1.00 95.38 105 THR A N 1
ATOM 821 C CA . THR A 1 105 ? -5.934 15.389 -1.613 1.00 95.38 105 THR A CA 1
ATOM 822 C C . THR A 1 105 ? -6.103 16.505 -0.570 1.00 95.38 105 THR A C 1
ATOM 824 O O . THR A 1 105 ? -7.115 17.210 -0.546 1.00 95.38 105 THR A O 1
ATOM 827 N N . GLY A 1 106 ? -5.098 16.695 0.290 1.00 92.62 106 GLY A N 1
ATOM 828 C CA . GLY A 1 106 ? -5.078 17.701 1.338 1.00 92.62 106 GLY A CA 1
ATOM 829 C C . GLY A 1 106 ? -6.023 17.349 2.481 1.00 92.62 106 GLY A C 1
ATOM 830 O O . GLY A 1 106 ? -6.353 16.188 2.722 1.00 92.62 106 GLY A O 1
ATOM 831 N N . ARG A 1 107 ? -6.496 18.377 3.195 1.00 93.69 107 ARG A N 1
ATOM 832 C CA . ARG A 1 107 ? -7.243 18.197 4.450 1.00 93.69 107 ARG A CA 1
ATOM 833 C C . ARG A 1 107 ? -8.482 17.306 4.314 1.00 93.69 107 ARG A C 1
ATOM 835 O O . ARG A 1 107 ? -8.811 16.599 5.258 1.00 93.69 107 ARG A O 1
ATOM 842 N N . ALA A 1 108 ? -9.127 17.306 3.145 1.00 93.44 108 ALA A N 1
ATOM 843 C CA . ALA A 1 108 ? -10.302 16.484 2.863 1.00 93.44 108 ALA A CA 1
ATOM 844 C C . ALA A 1 108 ? -10.015 14.970 2.899 1.00 93.44 108 ALA A C 1
ATOM 846 O O . ALA A 1 108 ? -10.908 14.193 3.226 1.00 93.44 108 ALA A O 1
ATOM 847 N N . GLY A 1 109 ? -8.786 14.546 2.592 1.00 95.88 109 GLY A N 1
ATOM 848 C CA . GLY A 1 109 ? -8.390 13.138 2.615 1.00 95.88 109 GLY A CA 1
ATOM 849 C C . GLY A 1 109 ? -7.647 12.709 3.874 1.00 95.88 109 GLY A C 1
ATOM 850 O O . GLY A 1 109 ? -7.390 11.520 4.036 1.00 95.88 109 GLY A O 1
ATOM 851 N N . ASN A 1 110 ? -7.326 13.627 4.788 1.00 96.38 110 ASN A N 1
ATOM 852 C CA . ASN A 1 110 ? -6.488 13.335 5.952 1.00 96.38 110 ASN A CA 1
ATOM 853 C C . ASN A 1 110 ? -7.022 12.193 6.831 1.00 96.38 110 ASN A C 1
ATOM 855 O O . ASN A 1 110 ? -6.248 11.339 7.259 1.00 96.38 110 ASN A O 1
ATOM 859 N N . ILE A 1 111 ? -8.338 12.153 7.066 1.00 97.81 111 ILE A N 1
ATOM 860 C CA . ILE A 1 111 ? -8.978 11.089 7.855 1.00 97.81 111 ILE A CA 1
ATOM 861 C C . ILE A 1 111 ? -8.808 9.734 7.158 1.00 97.81 111 ILE A C 1
ATOM 863 O O . ILE A 1 111 ? -8.401 8.767 7.795 1.00 97.81 111 ILE A O 1
ATOM 867 N N . ASN A 1 112 ? -9.041 9.673 5.842 1.00 97.88 112 ASN A N 1
ATOM 868 C CA . ASN A 1 112 ? -8.893 8.439 5.065 1.00 97.88 112 ASN A CA 1
ATOM 869 C C . ASN A 1 112 ? -7.430 7.990 4.988 1.00 97.88 112 ASN A C 1
ATOM 871 O O . ASN A 1 112 ? -7.138 6.808 5.143 1.00 97.88 112 ASN A O 1
ATOM 875 N N . ALA A 1 113 ? -6.500 8.924 4.794 1.00 97.75 113 ALA A N 1
ATOM 876 C CA . ALA A 1 113 ? -5.069 8.647 4.788 1.00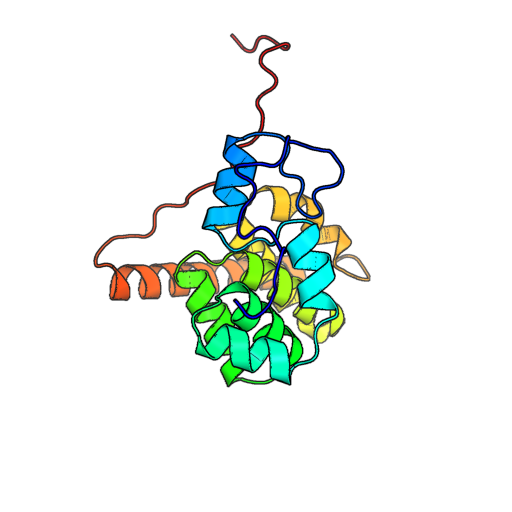 97.75 113 ALA A CA 1
ATOM 877 C C . ALA A 1 113 ? -4.593 8.079 6.130 1.00 97.75 113 ALA A C 1
ATOM 879 O O . ALA A 1 113 ? -3.907 7.055 6.156 1.00 97.75 113 ALA A O 1
ATOM 880 N N . TYR A 1 114 ? -5.020 8.690 7.242 1.00 98.31 114 TYR A N 1
ATOM 881 C CA . TYR A 1 114 ? -4.757 8.166 8.581 1.00 98.31 114 TYR A CA 1
ATOM 882 C C . TYR A 1 114 ? -5.340 6.764 8.735 1.00 98.31 114 TYR A C 1
ATOM 884 O O . TYR A 1 114 ? -4.622 5.846 9.128 1.00 98.31 114 TYR A O 1
ATOM 892 N N . ALA A 1 115 ? -6.618 6.587 8.391 1.00 98.50 115 ALA A N 1
ATOM 893 C CA . ALA A 1 115 ? -7.321 5.328 8.572 1.00 98.50 115 ALA A CA 1
ATOM 894 C C . ALA A 1 115 ? -6.655 4.182 7.801 1.00 98.50 115 ALA A C 1
ATOM 896 O O . ALA A 1 115 ? -6.366 3.136 8.375 1.00 98.50 115 ALA A O 1
ATOM 897 N N . VAL A 1 116 ? -6.331 4.394 6.523 1.00 98.25 116 VAL A N 1
ATOM 898 C CA . VAL A 1 116 ? -5.659 3.397 5.679 1.00 98.25 116 VAL A CA 1
ATOM 899 C C . VAL A 1 116 ? -4.246 3.091 6.188 1.00 98.25 116 VAL A C 1
ATOM 901 O O . VAL A 1 116 ? -3.878 1.922 6.301 1.00 98.25 116 VAL A O 1
ATOM 904 N N . SER A 1 117 ? -3.471 4.111 6.573 1.00 97.94 117 SER A N 1
ATOM 905 C CA . SER A 1 117 ? -2.145 3.925 7.185 1.00 97.94 117 SER A CA 1
ATOM 906 C C . SER A 1 117 ? -2.215 3.157 8.512 1.00 97.94 117 SER A C 1
ATOM 908 O O . SER A 1 117 ? -1.325 2.370 8.833 1.00 97.94 117 SER A O 1
ATOM 910 N N . ARG A 1 118 ? -3.270 3.369 9.300 1.00 98.19 118 ARG A N 1
ATOM 911 C CA . ARG A 1 118 ? -3.506 2.667 10.563 1.00 98.19 118 ARG A CA 1
ATOM 912 C C . ARG A 1 118 ? -3.948 1.220 10.346 1.00 98.19 118 ARG A C 1
ATOM 914 O O . ARG A 1 118 ? -3.523 0.346 11.094 1.00 98.19 118 ARG A O 1
ATOM 921 N N . VAL A 1 119 ? -4.728 0.936 9.301 1.00 98.12 119 VAL A N 1
ATOM 922 C CA . VAL A 1 119 ? -5.027 -0.445 8.882 1.00 98.12 119 VAL A CA 1
ATOM 923 C C . VAL A 1 119 ? -3.755 -1.174 8.458 1.00 98.12 119 VAL A C 1
ATOM 925 O O . VAL A 1 119 ? -3.550 -2.304 8.893 1.00 98.12 119 VAL A O 1
ATOM 928 N N . LEU A 1 120 ? -2.883 -0.534 7.673 1.00 97.56 120 LEU A N 1
ATOM 929 C CA . LEU A 1 120 ? -1.582 -1.102 7.310 1.00 97.56 120 LEU A CA 1
ATOM 930 C C . LEU A 1 120 ? -0.759 -1.473 8.557 1.00 97.56 120 LEU A C 1
ATOM 932 O O . LEU A 1 120 ? -0.250 -2.588 8.649 1.00 97.56 120 LEU A O 1
ATOM 936 N N . GLU A 1 121 ? -0.708 -0.578 9.545 1.00 96.44 121 GLU A N 1
ATOM 937 C CA . GLU A 1 121 ? -0.026 -0.823 10.821 1.00 96.44 121 GLU A CA 1
ATOM 938 C C . GLU A 1 121 ? -0.605 -2.023 11.584 1.00 96.44 121 GLU A C 1
ATOM 940 O O . GLU A 1 121 ? 0.134 -2.915 11.990 1.00 96.44 121 GLU A O 1
ATOM 945 N N . MET A 1 122 ? -1.930 -2.076 11.759 1.00 96.12 122 MET A N 1
ATOM 946 C CA . MET A 1 122 ? -2.594 -3.144 12.520 1.00 96.12 122 MET A CA 1
ATOM 947 C C . MET A 1 122 ? -2.501 -4.522 11.857 1.00 96.12 122 MET A C 1
ATOM 949 O O . MET A 1 122 ? -2.667 -5.534 12.535 1.00 96.12 122 MET A O 1
ATOM 953 N N . ARG A 1 123 ? -2.330 -4.573 10.533 1.00 94.25 123 ARG A N 1
ATOM 954 C CA . ARG A 1 123 ? -2.347 -5.832 9.778 1.00 94.25 123 ARG A CA 1
ATOM 955 C C . ARG A 1 123 ? -0.965 -6.381 9.485 1.00 94.25 123 ARG A C 1
ATOM 957 O O . ARG A 1 123 ? -0.861 -7.587 9.276 1.00 94.25 123 ARG A O 1
ATOM 964 N N . ALA A 1 124 ? 0.032 -5.506 9.378 1.00 92.38 124 ALA A N 1
ATOM 965 C CA . ALA A 1 124 ? 1.233 -5.872 8.655 1.00 92.38 124 ALA A CA 1
ATOM 966 C C . ALA A 1 124 ? 2.477 -5.081 9.055 1.00 92.38 124 ALA A C 1
ATOM 968 O O . ALA A 1 124 ? 3.470 -5.676 9.447 1.00 92.38 124 ALA A O 1
ATOM 969 N N . ASP A 1 125 ? 2.458 -3.751 8.964 1.00 92.12 125 ASP A N 1
ATOM 970 C CA . ASP A 1 125 ? 3.698 -2.972 9.016 1.00 92.12 125 ASP A CA 1
ATOM 971 C C . ASP A 1 125 ? 3.663 -1.898 10.108 1.00 92.12 125 ASP A C 1
ATOM 973 O O . ASP A 1 125 ? 3.192 -0.781 9.865 1.00 92.12 125 ASP A O 1
ATOM 977 N N . PRO A 1 126 ? 4.198 -2.182 11.310 1.00 88.38 126 PRO A N 1
ATOM 978 C CA . PRO A 1 126 ? 4.276 -1.197 12.383 1.00 88.38 126 PRO A CA 1
ATOM 979 C C . PRO A 1 126 ? 5.064 0.069 12.007 1.00 88.38 126 PRO A C 1
ATOM 981 O O . PRO A 1 126 ? 4.816 1.133 12.579 1.00 88.38 126 PRO A O 1
ATOM 984 N N . S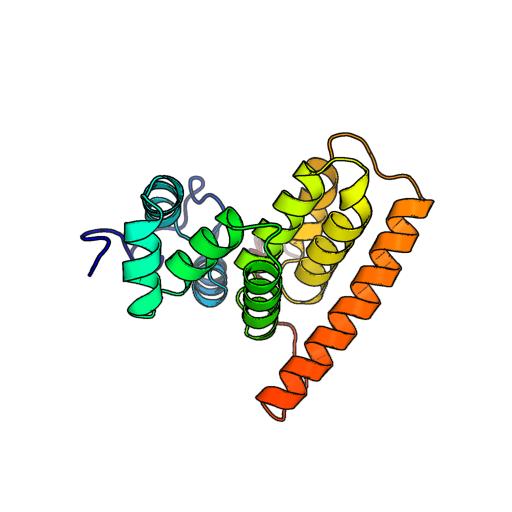ER A 1 127 ? 5.964 0.010 11.014 1.00 85.69 127 SER A N 1
ATOM 985 C CA . SER A 1 127 ? 6.694 1.193 10.537 1.00 85.69 127 SER A CA 1
ATOM 986 C C . SER A 1 127 ? 5.771 2.228 9.879 1.00 85.69 127 SER A C 1
ATOM 988 O O . SER A 1 127 ? 6.082 3.423 9.876 1.00 85.69 127 SER A O 1
ATOM 990 N N . ALA A 1 128 ? 4.576 1.816 9.435 1.00 90.62 128 ALA A N 1
ATOM 991 C CA . ALA A 1 128 ? 3.548 2.723 8.941 1.00 90.62 128 ALA A CA 1
ATOM 992 C C . ALA A 1 128 ? 3.143 3.774 9.987 1.00 90.62 128 ALA A C 1
ATOM 994 O O . ALA A 1 128 ? 2.758 4.876 9.603 1.00 90.62 128 ALA A O 1
ATOM 995 N N . ALA A 1 129 ? 3.263 3.481 11.290 1.00 89.06 129 ALA A N 1
ATOM 996 C CA . ALA A 1 129 ? 3.054 4.466 12.352 1.00 89.06 129 ALA A CA 1
ATOM 997 C C . ALA A 1 129 ? 4.110 5.578 12.338 1.00 89.06 129 ALA A C 1
ATOM 999 O O . ALA A 1 129 ? 3.775 6.747 12.522 1.00 89.06 129 ALA A O 1
ATOM 1000 N N . LEU A 1 130 ? 5.374 5.218 12.089 1.00 83.31 130 LEU A N 1
ATOM 1001 C CA . LEU A 1 130 ? 6.508 6.144 12.081 1.00 83.31 130 LEU A CA 1
ATOM 1002 C C . LEU A 1 130 ? 6.424 7.108 10.894 1.00 83.31 130 LEU A C 1
ATOM 1004 O O . LEU A 1 130 ? 6.626 8.310 11.049 1.00 83.31 130 LEU A O 1
ATOM 1008 N N . GLY A 1 131 ? 6.067 6.590 9.715 1.00 83.06 131 GLY A N 1
ATOM 1009 C CA . GLY A 1 131 ? 5.888 7.400 8.508 1.00 83.06 131 GLY A CA 1
ATOM 1010 C C . GLY A 1 131 ? 4.596 8.225 8.491 1.00 83.06 131 GLY A C 1
ATOM 1011 O O . GLY A 1 131 ? 4.476 9.153 7.689 1.00 83.06 131 GLY A O 1
ATOM 1012 N N . ARG A 1 132 ? 3.626 7.918 9.367 1.00 89.69 132 ARG A N 1
ATOM 1013 C CA . ARG A 1 132 ? 2.269 8.477 9.292 1.00 89.69 132 ARG A CA 1
ATOM 1014 C C . ARG A 1 132 ? 2.226 9.986 9.390 1.00 89.69 132 ARG A C 1
ATOM 1016 O O . ARG A 1 132 ? 1.532 10.625 8.619 1.00 89.69 132 ARG A O 1
ATOM 1023 N N . GLU A 1 133 ? 2.952 10.569 10.329 1.00 84.38 133 GLU A N 1
ATOM 1024 C CA . GLU A 1 133 ? 2.891 12.017 10.542 1.00 84.38 133 GLU A CA 1
ATOM 1025 C C . GLU A 1 133 ? 3.562 12.802 9.411 1.00 84.38 133 GLU A C 1
ATOM 1027 O O . GLU A 1 133 ? 3.159 13.923 9.115 1.00 84.38 133 GLU A O 1
ATOM 1032 N N . ILE A 1 134 ? 4.548 12.195 8.747 1.00 87.38 134 ILE A N 1
ATOM 1033 C CA . ILE A 1 134 ? 5.334 12.824 7.681 1.00 87.38 134 ILE A CA 1
ATOM 1034 C C . ILE A 1 134 ? 4.513 12.936 6.386 1.00 87.38 134 ILE A C 1
ATOM 1036 O O . ILE A 1 134 ? 4.780 13.812 5.567 1.00 87.38 134 ILE A O 1
ATOM 1040 N N . MET A 1 135 ? 3.489 12.091 6.196 1.00 89.94 135 MET A N 1
ATOM 1041 C CA . MET A 1 135 ? 2.666 12.128 4.979 1.00 89.94 135 MET A CA 1
ATOM 1042 C C . MET A 1 135 ? 1.746 13.355 4.900 1.00 89.94 135 MET A C 1
ATOM 1044 O O . MET A 1 135 ? 1.280 13.699 3.815 1.00 89.94 135 MET A O 1
ATOM 1048 N N . PHE A 1 136 ? 1.452 14.003 6.030 1.00 92.94 136 PHE A N 1
ATOM 1049 C CA . PHE A 1 136 ? 0.521 15.126 6.080 1.00 92.94 136 PHE A CA 1
ATOM 1050 C C . PHE A 1 136 ? 1.244 16.461 5.911 1.00 92.94 136 PHE A C 1
ATOM 1052 O O . PHE A 1 136 ? 2.250 16.734 6.558 1.00 92.94 136 PHE A O 1
ATOM 1059 N N . SER A 1 137 ? 0.668 17.360 5.110 1.00 88.75 137 SER A N 1
ATOM 1060 C CA . SER A 1 137 ? 1.202 18.717 4.918 1.00 88.75 137 SER A CA 1
ATOM 1061 C C . SER A 1 137 ? 1.147 19.588 6.182 1.00 88.75 137 SER A C 1
ATOM 1063 O O . SER A 1 137 ? 1.786 20.635 6.246 1.00 88.75 137 SER A O 1
ATOM 1065 N N . ALA A 1 138 ? 0.338 19.194 7.165 1.00 90.31 138 ALA A N 1
ATOM 1066 C CA . ALA A 1 138 ? 0.237 19.806 8.481 1.00 90.31 138 ALA A CA 1
ATOM 1067 C C . ALA A 1 138 ? -0.228 18.750 9.497 1.00 90.31 138 ALA A C 1
ATOM 1069 O O . ALA A 1 138 ? -0.973 17.843 9.110 1.00 90.31 138 ALA A O 1
ATOM 1070 N N . PRO A 1 139 ? 0.125 18.888 10.788 1.00 91.88 139 PRO A N 1
ATOM 1071 C CA . PRO A 1 139 ? -0.334 17.967 11.821 1.00 91.88 139 PRO A CA 1
ATOM 1072 C C . PRO A 1 139 ? -1.861 17.804 11.834 1.00 91.88 139 PRO A C 1
ATOM 1074 O O . PRO A 1 139 ? -2.625 18.760 11.632 1.00 91.88 139 PRO A O 1
ATOM 1077 N N . LEU A 1 140 ? -2.315 16.579 12.089 1.00 94.00 140 LEU A N 1
ATOM 1078 C CA . LEU A 1 140 ? -3.730 16.302 12.322 1.00 94.00 140 LEU A CA 1
ATOM 1079 C C . LEU A 1 140 ? -4.175 16.874 13.665 1.00 94.00 140 LEU A C 1
ATOM 1081 O O . LEU A 1 140 ? -3.433 16.813 14.651 1.00 94.00 140 LEU A O 1
ATOM 1085 N N . THR A 1 141 ? -5.407 17.378 13.722 1.00 95.69 141 THR A N 1
ATOM 1086 C CA . THR A 1 141 ? -6.018 17.720 15.013 1.00 95.69 141 THR A CA 1
ATOM 1087 C C . THR A 1 141 ? -6.317 16.449 15.806 1.00 95.69 141 THR A C 1
ATOM 1089 O O . THR A 1 141 ? -6.363 15.344 15.264 1.00 95.69 141 THR A O 1
ATOM 1092 N N . ILE A 1 142 ? -6.554 16.598 17.111 1.00 96.31 142 ILE A N 1
ATOM 1093 C CA . ILE A 1 142 ? -6.998 15.483 17.959 1.00 96.31 142 ILE A CA 1
ATOM 1094 C C . ILE A 1 142 ? -8.292 14.871 17.405 1.00 96.31 142 ILE A C 1
ATOM 1096 O O . ILE A 1 142 ? -8.397 13.652 17.319 1.00 96.31 142 ILE A O 1
ATOM 1100 N N . GLU A 1 143 ? -9.243 15.703 16.976 1.00 97.25 143 GLU A N 1
ATOM 1101 C CA . GLU A 1 143 ? -10.517 15.241 16.419 1.00 97.25 143 GLU A CA 1
ATOM 1102 C C . GLU A 1 143 ? -10.325 14.402 15.150 1.00 97.25 143 GLU A C 1
ATOM 1104 O O . GLU A 1 143 ? -10.873 13.308 15.052 1.00 97.25 143 GLU A O 1
ATOM 1109 N N . GLU A 1 144 ? -9.489 14.849 14.213 1.00 96.38 144 GLU A N 1
ATOM 1110 C CA . GLU A 1 144 ? -9.203 14.090 12.989 1.00 96.38 144 GLU A CA 1
ATOM 1111 C C . GLU A 1 144 ? -8.487 12.775 13.270 1.00 96.38 144 GLU A C 1
ATOM 1113 O O . GLU A 1 144 ? -8.773 11.776 12.616 1.00 96.38 144 GLU A O 1
ATOM 1118 N N . ARG A 1 145 ? -7.578 12.749 14.252 1.00 96.44 145 ARG A N 1
ATOM 1119 C CA . ARG A 1 145 ? -6.927 11.508 14.693 1.00 96.44 145 ARG A CA 1
ATOM 1120 C C . ARG A 1 145 ? -7.944 10.538 15.279 1.00 96.44 145 ARG A C 1
ATOM 1122 O O . ARG A 1 145 ? -7.908 9.360 14.954 1.00 96.44 145 ARG A O 1
ATOM 1129 N N . MET A 1 146 ? -8.867 11.026 16.108 1.00 98.06 146 MET A N 1
ATOM 1130 C CA . MET A 1 146 ? -9.926 10.196 16.690 1.00 98.06 146 MET A CA 1
ATOM 1131 C C . MET A 1 146 ? -10.881 9.658 15.619 1.00 98.06 146 MET A C 1
ATOM 1133 O O . MET A 1 146 ? -11.230 8.479 15.652 1.00 98.06 146 MET A O 1
ATOM 1137 N N . GLN A 1 147 ? -11.277 10.493 14.655 1.00 98.31 147 GLN A N 1
ATOM 1138 C CA . GLN A 1 147 ? -12.099 10.072 13.518 1.00 98.31 147 GLN A CA 1
ATOM 1139 C C . GLN A 1 147 ? -11.352 9.062 12.636 1.00 98.31 147 GLN A C 1
ATOM 1141 O O . GLN A 1 147 ? -11.922 8.043 12.254 1.00 98.31 147 GLN A O 1
ATOM 1146 N N . GLY A 1 148 ? -10.067 9.305 12.372 1.00 98.00 148 GLY A N 1
ATOM 1147 C CA . GLY A 1 148 ? -9.194 8.397 11.636 1.00 98.00 148 GLY A CA 1
ATOM 1148 C C . GLY A 1 148 ? -9.025 7.044 12.327 1.00 98.00 148 GLY A C 1
ATOM 1149 O O . GLY A 1 148 ? -9.105 6.021 11.657 1.00 98.00 148 GLY A O 1
ATOM 1150 N N . GLU A 1 149 ? -8.845 7.009 13.650 1.00 98.50 149 GLU A N 1
ATOM 1151 C CA . GLU A 1 149 ? -8.757 5.756 14.416 1.00 98.50 149 GLU A CA 1
ATOM 1152 C C . GLU A 1 149 ? -10.083 4.986 14.369 1.00 98.50 149 GLU A C 1
ATOM 1154 O O . GLU A 1 149 ? -10.095 3.783 14.109 1.00 98.50 149 GLU A O 1
ATOM 1159 N N . ALA A 1 150 ? -11.217 5.672 14.555 1.00 98.62 150 ALA A N 1
ATOM 1160 C CA . ALA A 1 150 ? -12.534 5.046 14.458 1.00 98.62 150 ALA A CA 1
ATOM 1161 C C . ALA A 1 150 ? -12.774 4.434 13.066 1.00 98.62 150 ALA A C 1
ATOM 1163 O O . ALA A 1 150 ? -13.237 3.294 12.953 1.00 98.62 150 ALA A O 1
ATOM 1164 N N . GLU A 1 151 ? -12.408 5.160 12.008 1.00 98.62 151 GLU A N 1
ATOM 1165 C CA . GLU A 1 151 ? -12.522 4.682 10.633 1.00 98.62 151 GLU A CA 1
ATOM 1166 C C . GLU A 1 151 ? -11.547 3.532 10.341 1.00 98.62 151 GLU A C 1
ATOM 1168 O O . GLU A 1 151 ? -11.931 2.555 9.697 1.00 98.62 151 GLU A O 1
ATOM 1173 N N . ALA A 1 152 ? -10.325 3.570 10.882 1.00 98.62 152 ALA A N 1
ATOM 1174 C CA . ALA A 1 152 ? -9.361 2.477 10.767 1.00 98.62 152 ALA A CA 1
ATOM 1175 C C . ALA A 1 152 ? -9.889 1.179 11.385 1.00 98.62 152 ALA A C 1
ATOM 1177 O O . ALA A 1 152 ? -9.785 0.113 10.778 1.00 98.62 152 ALA A O 1
ATOM 1178 N N . LEU A 1 153 ? -10.478 1.256 12.583 1.00 98.62 153 LEU A N 1
ATOM 1179 C CA . LEU A 1 153 ? -11.058 0.099 13.266 1.00 98.62 153 LEU A CA 1
ATOM 1180 C C . LEU A 1 153 ? -12.225 -0.490 12.463 1.00 98.62 153 LEU A C 1
ATOM 1182 O O . LEU A 1 153 ? -12.302 -1.708 12.285 1.00 98.62 153 LEU A O 1
ATOM 1186 N N . ARG A 1 154 ? -13.097 0.369 11.917 1.00 98.56 154 ARG A N 1
ATOM 1187 C CA . ARG A 1 154 ? -14.210 -0.042 11.048 1.00 98.56 154 ARG A CA 1
ATOM 1188 C C . ARG A 1 154 ? -13.711 -0.716 9.767 1.00 98.56 154 ARG A C 1
ATOM 1190 O O . ARG A 1 154 ? -14.222 -1.772 9.377 1.00 98.56 154 ARG A O 1
ATOM 1197 N N . LEU A 1 155 ? -12.706 -0.129 9.121 1.00 98.25 155 LEU A N 1
ATOM 1198 C CA . LEU A 1 155 ? -12.113 -0.651 7.894 1.00 98.25 155 LEU A CA 1
ATOM 1199 C C . LEU A 1 155 ? -11.392 -1.983 8.144 1.00 98.25 155 LEU A C 1
ATOM 1201 O O . LEU A 1 155 ? -11.616 -2.941 7.406 1.00 98.25 155 LEU A O 1
ATOM 1205 N N . ASN A 1 156 ? -10.612 -2.101 9.222 1.00 98.25 156 ASN A N 1
ATOM 1206 C CA . ASN A 1 156 ? -9.926 -3.346 9.574 1.00 98.25 156 ASN A CA 1
ATOM 1207 C C . ASN A 1 156 ? -10.910 -4.478 9.907 1.00 98.25 156 ASN A C 1
ATOM 1209 O O . ASN A 1 156 ? -10.710 -5.616 9.486 1.00 98.25 156 ASN A O 1
ATOM 1213 N N . ALA A 1 157 ? -12.007 -4.173 10.610 1.00 98.12 157 ALA A N 1
ATOM 1214 C CA . ALA A 1 157 ? -13.073 -5.143 10.854 1.00 98.12 157 ALA A CA 1
ATOM 1215 C C . ALA A 1 157 ? -13.704 -5.632 9.538 1.00 98.12 157 ALA A C 1
ATOM 1217 O O . ALA A 1 157 ? -13.912 -6.833 9.363 1.00 98.12 157 ALA A O 1
ATOM 1218 N N . THR A 1 158 ? -13.933 -4.719 8.589 1.00 98.12 158 THR A N 1
ATOM 1219 C CA . THR A 1 158 ? -14.425 -5.057 7.243 1.00 98.12 158 THR A CA 1
ATOM 1220 C C . THR A 1 158 ? -13.432 -5.961 6.505 1.00 98.12 158 THR A C 1
ATOM 1222 O O . THR A 1 158 ? -13.824 -6.975 5.934 1.00 98.12 158 THR A O 1
ATOM 1225 N N . PHE A 1 159 ? -12.134 -5.655 6.565 1.00 98.19 159 PHE A N 1
ATOM 1226 C CA . PHE A 1 159 ? -11.090 -6.476 5.948 1.00 98.19 159 PHE A CA 1
ATOM 1227 C C . PHE A 1 159 ? -11.036 -7.883 6.547 1.00 98.19 159 PHE A C 1
ATOM 1229 O O . PHE A 1 159 ? -10.935 -8.857 5.806 1.00 98.19 159 PHE A O 1
ATOM 1236 N N . ASN A 1 160 ? -11.159 -8.008 7.870 1.00 97.56 160 ASN A N 1
ATOM 1237 C CA . ASN A 1 160 ? -11.201 -9.305 8.546 1.00 97.56 160 ASN A CA 1
ATOM 1238 C C . ASN A 1 160 ? -12.400 -10.145 8.094 1.00 97.56 160 ASN A C 1
ATOM 1240 O O . ASN A 1 160 ? -12.239 -11.331 7.812 1.00 97.56 160 ASN A O 1
ATOM 1244 N N . GLN A 1 161 ? -13.580 -9.531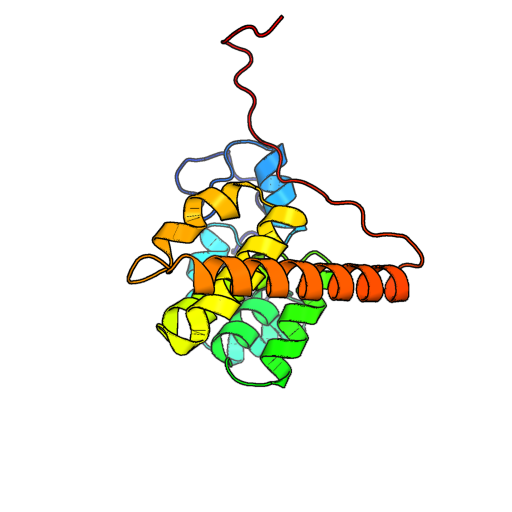 7.972 1.00 98.06 161 GLN A N 1
ATOM 1245 C CA . GLN A 1 161 ? -14.779 -10.208 7.473 1.00 98.06 161 GLN A CA 1
ATOM 1246 C C . GLN A 1 161 ? -14.611 -10.670 6.022 1.00 98.06 161 GLN A C 1
ATOM 1248 O O . GLN A 1 161 ? -14.944 -11.810 5.700 1.00 98.06 161 GLN A O 1
ATOM 1253 N N . LEU A 1 162 ? -14.066 -9.814 5.152 1.00 98.00 162 LEU A N 1
ATOM 1254 C CA . LEU A 1 162 ? -13.817 -10.159 3.752 1.00 98.00 162 LEU A CA 1
ATOM 1255 C C . LEU A 1 162 ? -12.778 -11.277 3.620 1.00 98.00 162 LEU A C 1
ATOM 1257 O O . LEU A 1 162 ? -13.004 -12.223 2.869 1.00 98.00 162 LEU A O 1
ATOM 1261 N N . TYR A 1 163 ? -11.678 -11.206 4.374 1.00 97.44 163 TYR A N 1
ATOM 1262 C CA . TYR A 1 163 ? -10.652 -12.249 4.392 1.00 97.44 163 TYR A CA 1
ATOM 1263 C C . TYR A 1 163 ? -11.242 -13.591 4.830 1.00 97.44 163 TYR A C 1
ATOM 1265 O O . TYR A 1 163 ? -11.096 -14.588 4.124 1.00 97.44 163 TYR A O 1
ATOM 1273 N N . GLN A 1 164 ? -11.975 -13.609 5.947 1.00 97.88 164 GLN A N 1
ATOM 1274 C CA . GLN A 1 164 ? -12.608 -14.824 6.453 1.00 97.88 164 GLN A CA 1
ATOM 1275 C C . GLN A 1 164 ? -13.644 -15.384 5.476 1.00 97.88 164 GLN A C 1
ATOM 1277 O O . GLN A 1 164 ? -13.709 -16.596 5.286 1.00 97.88 164 GLN A O 1
ATOM 1282 N N . GLY A 1 165 ? -14.415 -14.521 4.810 1.00 98.00 165 GLY A N 1
ATOM 1283 C CA . GLY A 1 165 ? -15.352 -14.935 3.767 1.00 98.00 165 GLY A CA 1
ATOM 1284 C C . GLY A 1 165 ? -14.674 -15.586 2.554 1.00 98.00 165 GLY A C 1
ATOM 1285 O O . GLY A 1 165 ? -15.262 -16.474 1.943 1.00 98.00 165 GLY A O 1
ATOM 1286 N N . ARG A 1 166 ? -13.441 -15.179 2.214 1.00 97.06 166 ARG A N 1
ATOM 1287 C CA . ARG A 1 166 ? -12.668 -15.718 1.078 1.00 97.06 166 ARG A CA 1
ATOM 1288 C C . ARG A 1 166 ? -11.912 -17.000 1.418 1.00 97.06 166 ARG A C 1
ATOM 1290 O O . ARG A 1 166 ? -11.852 -17.902 0.589 1.00 97.06 166 ARG A O 1
ATOM 1297 N N . THR A 1 167 ? -11.308 -17.069 2.603 1.00 96.44 167 THR A N 1
ATOM 1298 C CA . THR A 1 167 ? -10.374 -18.148 2.974 1.00 96.44 167 THR A CA 1
ATOM 1299 C C . THR A 1 167 ? -10.984 -19.195 3.903 1.00 96.44 167 THR A C 1
ATOM 1301 O O . THR A 1 167 ? -10.407 -20.266 4.077 1.00 96.44 167 THR A O 1
ATOM 1304 N N . GLY A 1 168 ? -12.124 -18.889 4.531 1.00 97.31 168 GLY A N 1
ATOM 1305 C CA . GLY A 1 168 ? -12.725 -19.697 5.593 1.00 97.31 168 GLY A CA 1
ATOM 1306 C C . GLY A 1 168 ? -12.034 -19.566 6.955 1.00 97.31 168 GLY A C 1
ATOM 1307 O O . GLY A 1 168 ? -12.530 -20.122 7.933 1.00 97.31 168 GLY A O 1
ATOM 1308 N N . ASN A 1 169 ? -10.930 -18.817 7.050 1.00 96.56 169 ASN A N 1
ATOM 1309 C CA . ASN A 1 169 ? -10.115 -18.693 8.258 1.00 96.56 169 ASN A CA 1
ATOM 1310 C C . ASN A 1 169 ? -10.101 -17.250 8.781 1.00 96.56 169 ASN A C 1
ATOM 1312 O O . ASN A 1 169 ? -10.136 -16.310 7.984 1.00 96.56 169 ASN A O 1
ATOM 1316 N N . PRO A 1 170 ? -10.028 -17.033 10.107 1.00 96.12 170 PRO A N 1
ATOM 1317 C CA . PRO A 1 170 ? -9.797 -15.695 10.637 1.00 96.12 170 PRO A CA 1
ATOM 1318 C C . PRO A 1 170 ? -8.450 -15.157 10.142 1.00 96.12 170 PRO A C 1
ATOM 1320 O O . PRO A 1 170 ? -7.480 -15.904 10.014 1.00 96.12 170 PRO A O 1
ATOM 1323 N N . PHE A 1 171 ? -8.389 -13.852 9.876 1.00 95.69 171 PHE A N 1
ATOM 1324 C CA . PHE A 1 171 ? -7.128 -13.203 9.535 1.00 95.69 171 PHE A CA 1
ATOM 1325 C C . PHE A 1 171 ? -6.177 -13.232 10.734 1.00 95.69 171 PHE A C 1
ATOM 1327 O O . PHE A 1 171 ? -6.562 -12.865 11.847 1.00 95.69 171 PHE A O 1
ATOM 1334 N N . VAL A 1 172 ? -4.932 -13.625 10.484 1.00 94.69 172 VAL A N 1
ATOM 1335 C CA . VAL A 1 172 ? -3.828 -13.528 11.437 1.00 94.69 172 VAL A CA 1
ATOM 1336 C C . VAL A 1 172 ? -2.836 -12.523 10.856 1.00 94.69 172 VAL A C 1
ATOM 1338 O O . VAL A 1 172 ? -2.387 -12.741 9.731 1.00 94.69 172 VAL A O 1
ATOM 1341 N N . PRO A 1 173 ? -2.528 -11.421 11.566 1.00 91.88 173 PRO A N 1
ATOM 1342 C CA . PRO A 1 173 ? -1.515 -10.474 11.120 1.00 91.88 173 PRO A CA 1
ATOM 1343 C C . PRO A 1 173 ? -0.176 -11.165 10.867 1.00 91.88 173 PRO A C 1
ATOM 1345 O O . PRO A 1 173 ? 0.304 -11.914 11.719 1.00 91.88 173 PRO A O 1
ATOM 1348 N N . ASP A 1 174 ? 0.411 -10.880 9.711 1.00 91.25 174 ASP A N 1
ATOM 1349 C CA . ASP A 1 174 ? 1.768 -11.285 9.355 1.00 91.25 174 ASP A CA 1
ATOM 1350 C C . ASP A 1 174 ? 2.646 -10.040 9.419 1.00 91.25 174 ASP A C 1
ATOM 1352 O O . ASP A 1 174 ? 2.699 -9.240 8.480 1.00 91.25 174 ASP A O 1
ATOM 1356 N N . TYR A 1 175 ? 3.209 -9.793 10.601 1.00 92.81 175 TYR A N 1
ATOM 1357 C CA . TYR A 1 175 ? 3.926 -8.554 10.854 1.00 92.81 175 TYR A CA 1
ATOM 1358 C C . TYR A 1 175 ? 5.293 -8.559 10.185 1.00 92.81 175 TYR A C 1
ATOM 1360 O O . TYR A 1 175 ? 6.048 -9.524 10.313 1.00 92.81 175 TYR A O 1
ATOM 1368 N N . ARG A 1 176 ? 5.640 -7.427 9.566 1.00 91.81 176 ARG A N 1
ATOM 1369 C CA . ARG A 1 176 ? 6.974 -7.172 9.037 1.00 91.81 176 ARG A CA 1
ATOM 1370 C C . ARG A 1 176 ? 8.008 -7.461 10.129 1.00 91.81 176 ARG A C 1
ATOM 1372 O O . ARG A 1 176 ? 7.921 -6.866 11.210 1.00 91.81 176 ARG A O 1
ATOM 1379 N N . PRO A 1 177 ? 8.973 -8.361 9.880 1.00 89.00 177 PRO A N 1
ATOM 1380 C CA . PRO A 1 177 ? 9.999 -8.661 10.861 1.00 89.00 177 PRO A CA 1
ATOM 1381 C C . PRO A 1 177 ? 10.867 -7.419 11.073 1.00 89.00 177 PRO A C 1
ATOM 1383 O O . PRO A 1 177 ? 11.231 -6.742 10.120 1.00 89.00 177 PRO A O 1
ATOM 1386 N N . PHE A 1 178 ? 11.205 -7.105 12.321 1.00 73.25 178 PHE A N 1
ATOM 1387 C CA . PHE A 1 178 ? 12.196 -6.073 12.617 1.00 73.25 178 PHE A CA 1
ATOM 1388 C C . PHE A 1 178 ? 13.538 -6.741 12.913 1.00 73.25 178 PHE A C 1
ATOM 1390 O O . PHE A 1 178 ? 13.558 -7.748 13.631 1.00 73.25 178 PHE A O 1
ATOM 1397 N N . PRO A 1 179 ? 14.662 -6.189 12.427 1.00 64.06 179 PRO A N 1
ATOM 1398 C CA . PRO A 1 179 ? 15.967 -6.675 12.820 1.00 64.06 179 PRO A CA 1
ATOM 1399 C C . PRO A 1 179 ? 16.150 -6.350 14.302 1.00 64.06 179 PRO A C 1
ATOM 1401 O O . PRO A 1 179 ? 16.317 -5.193 14.691 1.00 64.06 179 PRO A O 1
ATOM 1404 N N . VAL A 1 180 ? 16.071 -7.375 15.149 1.00 57.53 180 VAL A N 1
ATOM 1405 C CA . VAL A 1 180 ? 16.436 -7.246 16.558 1.00 57.53 180 VAL A CA 1
ATOM 1406 C C . VAL A 1 180 ? 17.956 -7.246 16.608 1.00 57.53 180 VAL A C 1
ATOM 1408 O O . VAL A 1 180 ? 18.596 -8.255 16.305 1.00 57.53 180 VAL A O 1
ATOM 1411 N N . ASP A 1 181 ? 18.546 -6.107 16.961 1.00 53.88 181 ASP A N 1
ATOM 1412 C CA . ASP A 1 181 ? 19.971 -6.055 17.250 1.00 53.88 181 ASP A CA 1
ATOM 1413 C C . ASP A 1 181 ? 20.248 -6.810 18.559 1.00 53.88 181 ASP A C 1
ATOM 1415 O O . ASP A 1 181 ? 20.161 -6.273 19.665 1.00 53.88 181 ASP A O 1
ATOM 1419 N N . ASN A 1 182 ? 20.584 -8.092 18.427 1.00 49.00 182 ASN A N 1
ATOM 1420 C CA . ASN A 1 182 ? 20.965 -8.941 19.552 1.00 49.00 182 ASN A CA 1
ATOM 1421 C C . ASN A 1 182 ? 22.324 -8.546 20.165 1.00 49.00 182 ASN A C 1
ATOM 1423 O O . ASN A 1 182 ? 22.724 -9.140 21.167 1.00 49.00 182 ASN A O 1
ATOM 1427 N N . SER A 1 183 ? 23.037 -7.548 19.622 1.00 52.41 183 SER A N 1
ATOM 1428 C CA . SER A 1 183 ? 24.270 -7.036 20.234 1.00 52.41 183 SER A CA 1
ATOM 1429 C C . SER A 1 183 ? 24.023 -6.252 21.530 1.00 52.41 183 SER A C 1
ATOM 1431 O O . SER A 1 183 ? 24.956 -6.066 22.310 1.00 52.41 183 SER A O 1
ATOM 1433 N N . GLN A 1 184 ? 22.770 -5.864 21.810 1.00 48.78 184 GLN A N 1
ATOM 1434 C CA . GLN A 1 184 ? 22.388 -5.170 23.046 1.00 48.78 184 GLN A CA 1
ATOM 1435 C C . GLN A 1 184 ? 21.780 -6.063 24.136 1.00 48.78 184 GLN A C 1
ATOM 1437 O O . GLN A 1 184 ? 21.229 -5.534 25.094 1.00 48.78 184 GLN A O 1
ATOM 1442 N N . GLY A 1 185 ? 21.906 -7.393 24.028 1.00 42.84 185 GLY A N 1
ATOM 1443 C CA . GLY A 1 185 ? 21.754 -8.318 25.159 1.00 42.84 185 GLY A CA 1
ATOM 1444 C C . GLY A 1 185 ? 20.576 -8.030 26.096 1.00 42.84 185 GLY A C 1
ATOM 1445 O O . GLY A 1 185 ? 20.789 -7.759 27.273 1.00 42.84 185 GLY A O 1
ATOM 1446 N N . TRP A 1 186 ? 19.343 -8.112 25.601 1.00 48.88 186 TRP A N 1
ATOM 1447 C CA . TRP A 1 186 ? 18.185 -8.199 26.489 1.00 48.88 186 TRP A CA 1
ATOM 1448 C C . TRP A 1 186 ? 18.021 -9.664 26.918 1.00 48.88 186 TRP A C 1
ATOM 1450 O O . TRP A 1 186 ? 17.410 -10.461 26.207 1.00 48.88 186 TRP A O 1
ATOM 1460 N N . GLN A 1 187 ? 18.665 -10.012 28.039 1.00 44.12 187 GLN A N 1
ATOM 1461 C CA . GLN A 1 187 ? 18.366 -11.199 28.853 1.00 44.12 187 GLN A CA 1
ATOM 1462 C C . GLN A 1 187 ? 17.344 -10.848 29.932 1.00 44.12 187 GLN A C 1
ATOM 1464 O O . GLN A 1 187 ? 17.451 -9.734 30.495 1.00 44.12 187 GLN A O 1
#

Organism: Stenotrophomonas maltophilia (NCBI:txid40324)

pLDDT: mean 90.95, std 11.67, range [42.84, 98.62]